Protein AF-A0A1V6KKL6-F1 (afdb_monomer_lite)

Radius of gyration: 32.17 Å; chains: 1; bounding box: 74×69×79 Å

Foldseek 3Di:
DDDPPDPDDDDDDDDPDDDPDPLQKDKAKDDAQDWDAAQAWDQGPNQTFGWHHIDGHHPPGMDITMGGRDQAKGKDLQAPLVDWQDAFQWWAADPVSRGIYSPDDQKTFFGWHAIQDPSSMTITGGDIDGDDPVVVVVVLVQWAKADQFFDDAAPDHWKAAAQAKTWHFTWTDWIWTHWRNQIDIDHTDSGDTQDIDGHDLADPQQFKKKKWWKFADDPSDTDIHIFIFHRHDPPPYDYDDLVSVCVRNVHNGIFTRWMKMWGHPDNIDIDIDTGRPRGSHD

Sequence (282 aa):
MTWTGQPTPATAVYLGYGKISDGKSIKVAVPESTTITAGKFYLLESFLGCAAQDVTTGAGETSEAVLSIEAAEYETDQINAAEAFAKGADVYWDSSNKRLTTTATALYAGQVTVAKDANNVIWFKLSPRVITNADALADFLRNSVQAGLLAGAPTTAS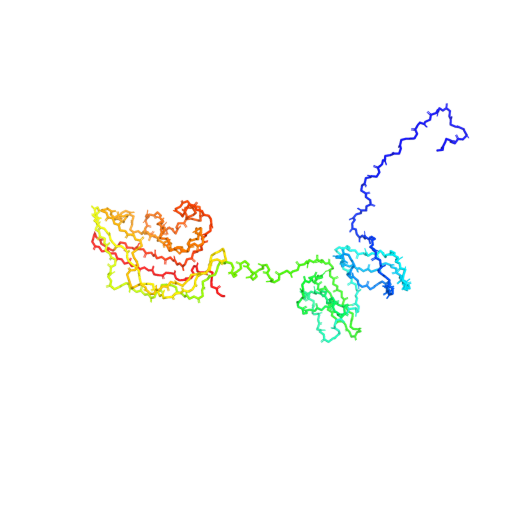THADAGAFDFNVDVAAGLVKVHNVLKEFAVQADFDIDNGAESPLSAAKPDIIYTVVAAEANGVVTMVPVAGAAAAADAAAAPTTAAITAAVGHANWIRLFNTRLHRTDAAACTQTYDNSVRPSY

Secondary structure (DSSP, 8-state):
---TT-SS--------------SSEEEEEEPTT-EE-TT-EEEETTEEEEESS-EE--TT--EEEEEE--S-EEEE--B-TTS---TT-EEEEETTTTEEESS--SEEEEEEEE---TTS-EEEEEEEEE--HHHHHHHHHHEEESS--EEES-SS--B--TTS-EEEEEEE--EEEEETTEEEEEPPEEEEEEEEESS-S-BTTB-EEEEEEEEEEETTEEEEEEEE---BSTTT--PPPHHHHHHHHSSS-EEEEEEEEEEEEETTEEEEEEE-TTS---

Structure (mmCIF, N/CA/C/O backbone):
data_AF-A0A1V6KKL6-F1
#
_entry.id   AF-A0A1V6KKL6-F1
#
loop_
_atom_site.group_PDB
_atom_site.id
_atom_site.type_symbol
_atom_site.label_atom_id
_atom_site.label_alt_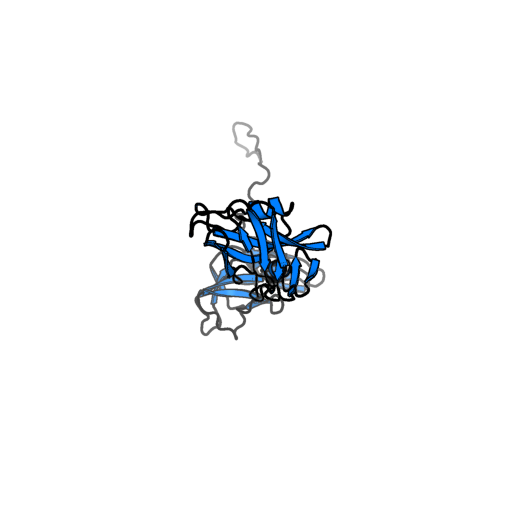id
_atom_site.label_comp_id
_atom_site.label_asym_id
_atom_site.label_entity_id
_atom_site.label_seq_id
_atom_site.pdbx_PDB_ins_code
_atom_site.Cartn_x
_atom_site.Cartn_y
_atom_site.Cartn_z
_atom_site.occupancy
_atom_site.B_iso_or_equiv
_atom_site.auth_seq_id
_atom_site.auth_comp_id
_atom_site.auth_asym_id
_atom_site.auth_atom_id
_atom_site.pdbx_PDB_model_num
ATOM 1 N N . MET A 1 1 ? -41.278 36.025 28.533 1.00 50.16 1 MET A N 1
ATOM 2 C CA . MET A 1 1 ? -42.049 36.604 29.654 1.00 50.16 1 MET A CA 1
ATOM 3 C C . MET A 1 1 ? -41.666 38.067 29.783 1.00 50.16 1 MET A C 1
ATOM 5 O O . MET A 1 1 ? -40.498 38.348 30.004 1.00 50.16 1 MET A O 1
ATOM 9 N N . THR A 1 2 ? -42.608 38.983 29.566 1.00 45.53 2 THR A N 1
ATOM 10 C CA . THR A 1 2 ? -42.433 40.424 29.803 1.00 45.53 2 THR A CA 1
ATOM 11 C C . THR A 1 2 ? -42.622 40.702 31.291 1.00 45.53 2 THR A C 1
ATOM 13 O O . THR A 1 2 ? -43.662 40.356 31.849 1.00 45.53 2 THR A O 1
ATOM 16 N N . TRP A 1 3 ? -41.614 41.280 31.938 1.00 48.62 3 TRP A N 1
ATOM 17 C CA . TRP A 1 3 ? -41.660 41.640 33.353 1.00 48.62 3 TRP A CA 1
ATOM 18 C C . TRP A 1 3 ? -42.470 42.931 33.551 1.00 48.62 3 TRP A C 1
ATOM 20 O O . TRP A 1 3 ? -42.340 43.884 32.778 1.00 48.62 3 TRP A O 1
ATOM 30 N N . THR A 1 4 ? -43.333 42.963 34.566 1.00 50.84 4 THR A N 1
ATOM 31 C CA . THR A 1 4 ? -44.192 44.108 34.894 1.00 50.84 4 THR A CA 1
ATOM 32 C C . THR A 1 4 ? -43.341 45.269 35.418 1.00 50.84 4 THR A C 1
ATOM 34 O O . THR A 1 4 ? -42.894 45.244 36.559 1.00 50.84 4 THR A O 1
ATOM 37 N N . GLY A 1 5 ? -43.114 46.280 34.568 1.00 61.88 5 GLY A N 1
ATOM 38 C CA . GLY A 1 5 ? -42.324 47.483 34.879 1.00 61.88 5 GLY A CA 1
ATOM 39 C C . GLY A 1 5 ? -41.428 48.000 33.741 1.00 61.88 5 GLY A C 1
ATOM 40 O O . GLY A 1 5 ? -40.716 48.982 33.927 1.00 61.88 5 GLY A O 1
ATOM 41 N N . GLN A 1 6 ? -41.443 47.372 32.562 1.00 54.16 6 GLN A N 1
ATOM 42 C CA . GLN A 1 6 ? -40.631 47.797 31.418 1.00 54.16 6 GLN A CA 1
ATOM 43 C C . GLN A 1 6 ? -41.356 48.891 30.593 1.00 54.16 6 GLN A C 1
ATOM 45 O O . GLN A 1 6 ? -42.471 48.647 30.133 1.00 54.16 6 GLN A O 1
ATOM 50 N N . PRO A 1 7 ? -40.764 50.086 30.377 1.00 62.94 7 PRO A N 1
ATOM 51 C CA . PRO A 1 7 ? -41.451 51.229 29.755 1.00 62.94 7 PRO A CA 1
ATOM 52 C C . PRO A 1 7 ? -41.681 51.109 28.235 1.00 62.94 7 PRO A C 1
ATOM 54 O O . PRO A 1 7 ? -42.338 51.969 27.652 1.00 62.94 7 PRO A O 1
ATOM 57 N N . THR A 1 8 ? -41.205 50.040 27.589 1.00 62.97 8 THR A N 1
ATOM 58 C CA . THR A 1 8 ? -41.447 49.770 26.163 1.00 62.97 8 THR A CA 1
ATOM 59 C C . THR A 1 8 ? -41.549 48.259 25.923 1.00 62.97 8 THR A C 1
ATOM 61 O O . THR A 1 8 ? -40.732 47.518 26.480 1.00 62.97 8 THR A O 1
ATOM 64 N N . PRO A 1 9 ? -42.500 47.764 25.102 1.00 60.66 9 PRO A N 1
ATOM 65 C CA . PRO A 1 9 ? -42.567 46.348 24.750 1.00 60.66 9 PRO A CA 1
ATOM 66 C C . PRO A 1 9 ? -41.294 45.916 24.015 1.00 60.66 9 PRO A C 1
ATOM 68 O O . PRO A 1 9 ? -40.970 46.461 22.962 1.00 60.66 9 PRO A O 1
ATOM 71 N N . ALA A 1 10 ? -40.576 44.935 24.559 1.00 62.38 10 ALA A N 1
ATOM 72 C CA . ALA A 1 10 ? -39.460 44.288 23.880 1.00 62.38 10 ALA A CA 1
ATOM 73 C C . ALA A 1 10 ? -39.896 42.902 23.390 1.00 62.38 10 ALA A C 1
ATOM 75 O O . ALA A 1 10 ? -40.366 42.074 24.174 1.00 62.38 10 ALA A O 1
ATOM 76 N N . THR A 1 11 ? -39.726 42.640 22.096 1.00 68.62 11 THR A N 1
ATOM 77 C CA . THR A 1 11 ? -39.930 41.310 21.514 1.00 68.62 11 THR A CA 1
ATOM 78 C C . THR A 1 11 ? -38.681 40.471 21.770 1.00 68.62 11 THR A C 1
ATOM 80 O O . THR A 1 11 ? -37.612 40.772 21.245 1.00 68.62 11 THR A O 1
ATOM 83 N N . ALA A 1 12 ? -38.798 39.415 22.577 1.00 63.47 12 ALA A N 1
ATOM 84 C CA . ALA A 1 12 ? -37.722 38.441 22.735 1.00 63.47 12 ALA A CA 1
ATOM 85 C C . ALA A 1 12 ? -37.653 37.550 21.485 1.00 63.47 12 ALA A C 1
ATOM 87 O O . ALA A 1 12 ? -38.591 36.806 21.202 1.00 63.47 12 ALA A O 1
ATOM 88 N N . VAL A 1 13 ? -36.543 37.617 20.749 1.00 61.28 13 VAL A N 1
ATOM 89 C CA . VAL A 1 13 ? -36.221 36.670 19.674 1.00 61.28 13 VAL A CA 1
ATOM 90 C C . VAL A 1 13 ? -35.271 35.626 20.256 1.00 61.28 13 VAL A C 1
ATOM 92 O O . VAL A 1 13 ? -34.123 35.937 20.564 1.00 61.28 13 VAL A O 1
ATOM 95 N N . TYR A 1 14 ? -35.746 34.394 20.436 1.00 61.41 14 TYR A N 1
ATOM 96 C CA . TYR A 1 14 ? -34.885 33.266 20.792 1.00 61.41 14 TYR A CA 1
ATOM 97 C C . TYR A 1 14 ? -34.301 32.675 19.504 1.00 61.41 14 TYR A C 1
ATOM 99 O O . TYR A 1 14 ? -35.039 32.171 18.660 1.00 61.41 14 TYR A O 1
ATOM 107 N N . LEU A 1 15 ? -32.981 32.758 19.338 1.00 53.62 15 LEU A N 1
ATOM 108 C CA . LEU A 1 15 ? -32.270 32.104 18.238 1.00 53.62 15 LEU A CA 1
ATOM 109 C C . LEU A 1 15 ? -32.278 30.583 18.474 1.00 53.62 15 LEU A C 1
ATOM 111 O O . LEU A 1 15 ? -31.794 30.114 19.503 1.00 53.62 15 LEU A O 1
ATOM 115 N N . GLY A 1 16 ? -32.845 29.819 17.536 1.00 54.22 16 GLY A N 1
ATOM 116 C CA . GLY A 1 16 ? -32.832 28.355 17.555 1.00 54.22 16 GLY A CA 1
ATOM 117 C C . GLY A 1 16 ? -31.409 27.815 17.386 1.00 54.22 16 GLY A C 1
ATOM 118 O O . GLY A 1 16 ? -30.792 28.038 16.353 1.00 54.22 16 GLY A O 1
ATOM 119 N N . TYR A 1 17 ? -30.921 27.172 18.447 1.00 61.50 17 TYR A N 1
ATOM 120 C CA . TYR A 1 17 ? -29.705 26.365 18.636 1.00 61.50 17 TYR A CA 1
ATOM 121 C C . TYR A 1 17 ? -28.530 26.527 17.644 1.00 61.50 17 TYR A C 1
ATOM 123 O O . TYR A 1 17 ? -28.566 26.054 16.512 1.00 61.50 17 TYR A O 1
ATOM 131 N N . GLY A 1 18 ? -27.426 27.103 18.142 1.00 63.25 18 GLY A N 1
ATOM 132 C CA . GLY A 1 18 ? -26.088 27.020 17.540 1.00 63.25 18 GLY A CA 1
ATOM 133 C C . GLY A 1 18 ? -25.290 25.809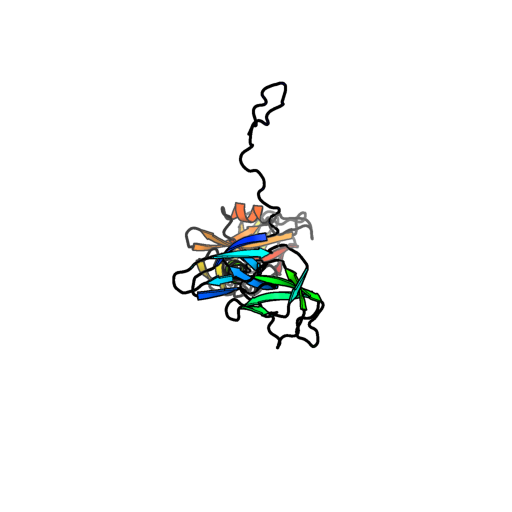 18.047 1.00 63.25 18 GLY A C 1
ATOM 134 O O . GLY A 1 18 ? -25.856 24.767 18.365 1.00 63.25 18 GLY A O 1
ATOM 135 N N . LYS A 1 19 ? -23.962 25.953 18.155 1.00 64.06 19 LYS A N 1
ATOM 136 C CA . LYS A 1 19 ? -23.059 24.988 18.810 1.00 64.06 19 LYS A CA 1
ATOM 137 C C . LYS A 1 19 ? -23.649 24.499 20.143 1.00 64.06 19 LYS A C 1
ATOM 139 O O . LYS A 1 19 ? -23.857 25.303 21.046 1.00 64.06 19 LYS A O 1
ATOM 144 N N . ILE A 1 20 ? -23.897 23.193 20.254 1.00 69.88 20 ILE A N 1
ATOM 145 C CA . ILE A 1 20 ? -24.485 22.576 21.457 1.00 69.88 20 ILE A CA 1
ATOM 146 C C . ILE A 1 20 ? -23.419 22.301 22.525 1.00 69.88 20 ILE A C 1
ATOM 148 O O . ILE A 1 20 ? -23.686 22.399 23.717 1.00 69.88 20 ILE A O 1
ATOM 152 N N . SER A 1 21 ? -22.205 21.952 22.096 1.00 74.31 21 SER A N 1
ATOM 153 C CA . SER A 1 21 ? -21.079 21.605 22.965 1.00 74.31 21 SER A CA 1
ATOM 154 C C . SER A 1 21 ? -19.759 21.756 22.203 1.00 74.31 21 SER A C 1
ATOM 156 O O . SER A 1 21 ? -19.737 21.785 20.971 1.00 74.31 21 SER A O 1
ATOM 158 N N . ASP A 1 22 ? -18.647 21.821 22.934 1.00 78.31 22 ASP A N 1
ATOM 159 C CA . ASP A 1 22 ? -17.283 21.756 22.394 1.00 78.31 22 ASP A CA 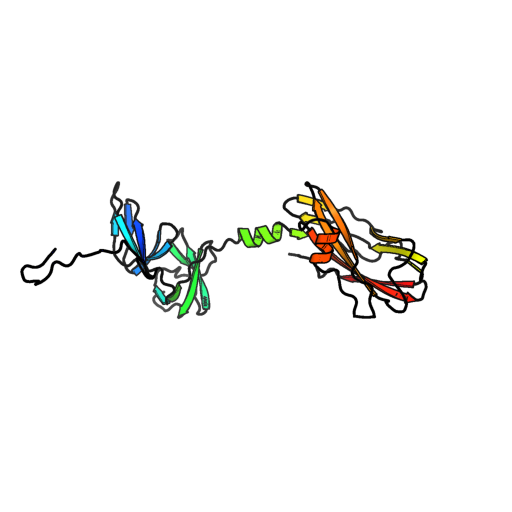1
ATOM 160 C C . ASP A 1 22 ? -16.877 20.336 21.957 1.00 78.31 22 ASP A C 1
ATOM 162 O O . ASP A 1 22 ? -15.741 20.128 21.542 1.00 78.31 22 ASP A O 1
ATOM 166 N N . GLY A 1 23 ? -17.781 19.352 22.064 1.00 75.06 23 GLY A N 1
ATOM 167 C CA . GLY A 1 23 ? -17.510 17.958 21.696 1.00 75.06 23 GLY A CA 1
ATOM 168 C C . GLY A 1 23 ? -16.602 17.226 22.688 1.00 75.06 23 GLY A C 1
ATOM 169 O O . GLY A 1 23 ? -16.073 16.172 22.368 1.00 75.06 23 GLY A O 1
ATOM 170 N N . LYS A 1 24 ? -16.415 17.780 23.891 1.00 85.50 24 LYS A N 1
ATOM 171 C CA . LYS A 1 24 ? -15.603 17.189 24.973 1.00 85.50 24 LYS A CA 1
ATOM 172 C C . LYS A 1 24 ? -16.331 16.078 25.727 1.00 85.50 24 LYS A C 1
ATOM 174 O O . LYS A 1 24 ? -15.713 15.220 26.354 1.00 85.50 24 LYS A O 1
ATOM 179 N N . SER A 1 25 ? -17.654 16.096 25.660 1.00 89.06 25 SER A N 1
ATOM 180 C CA . SER A 1 25 ? -18.514 15.038 26.156 1.00 89.06 25 SER A CA 1
ATOM 181 C C . SER A 1 25 ? -19.699 14.845 25.225 1.00 89.06 25 SER A C 1
ATOM 183 O O . SER A 1 25 ? -20.137 15.775 24.540 1.00 89.06 25 SER A O 1
ATOM 185 N N . ILE A 1 26 ? -20.200 13.618 25.204 1.00 90.12 26 ILE A N 1
ATOM 186 C CA . ILE A 1 26 ? -21.345 13.206 24.408 1.00 90.12 26 ILE A CA 1
ATOM 187 C C . ILE A 1 26 ? -22.288 12.388 25.277 1.00 90.12 26 ILE A C 1
ATOM 189 O O . ILE A 1 26 ? -21.861 11.665 26.178 1.00 90.12 26 ILE A O 1
ATOM 193 N N . LYS A 1 27 ? -23.583 12.537 25.017 1.00 92.25 27 LYS A N 1
ATOM 194 C CA . LYS A 1 27 ? -24.601 11.702 25.630 1.00 92.25 27 LYS A CA 1
ATOM 195 C C . LYS A 1 27 ? -24.897 10.524 24.705 1.00 92.25 27 LYS A C 1
ATOM 197 O O . LYS A 1 27 ? -25.108 10.749 23.518 1.00 92.25 27 LYS A O 1
ATOM 202 N N . VAL A 1 28 ? -24.887 9.315 25.251 1.00 92.00 28 VAL A N 1
ATOM 203 C CA . VAL A 1 28 ? -25.068 8.052 24.521 1.00 92.00 28 VAL A CA 1
ATOM 204 C C . VAL A 1 28 ? -26.121 7.189 25.202 1.00 92.00 28 VAL A C 1
ATOM 206 O O . VAL A 1 28 ? -26.310 7.275 26.422 1.00 92.00 28 VAL A O 1
ATOM 209 N N . ALA A 1 29 ? -26.790 6.341 24.426 1.00 92.31 29 ALA A N 1
ATOM 210 C CA . ALA A 1 29 ? -27.747 5.384 24.964 1.00 92.31 29 ALA A CA 1
ATOM 211 C C . ALA A 1 29 ? -27.043 4.253 25.737 1.00 92.31 29 ALA A C 1
ATOM 213 O O . ALA A 1 29 ? -26.054 3.671 25.286 1.00 92.31 29 ALA A O 1
ATOM 214 N N . VAL A 1 30 ? -27.588 3.918 26.906 1.00 93.19 30 VAL A N 1
ATOM 215 C CA . VAL A 1 30 ? -27.202 2.757 27.713 1.00 93.19 30 VAL A CA 1
ATOM 216 C C . VAL A 1 30 ? -28.230 1.650 27.467 1.00 93.19 30 VAL A C 1
ATOM 218 O O . VAL A 1 30 ? -29.418 1.875 27.732 1.00 93.19 30 VAL A O 1
ATOM 221 N N . PRO A 1 31 ? -27.810 0.475 26.960 1.00 90.06 31 PRO A N 1
ATOM 222 C CA . PRO A 1 31 ? -28.719 -0.639 26.712 1.00 90.06 31 PRO A CA 1
ATOM 223 C C . PRO A 1 31 ? -29.253 -1.230 28.023 1.00 90.06 31 PRO A C 1
ATOM 225 O O . PRO A 1 31 ? -28.756 -0.923 29.105 1.00 90.06 31 PRO A O 1
ATOM 228 N N . GLU A 1 32 ? -30.267 -2.085 27.930 1.00 91.56 32 GLU A N 1
ATOM 229 C CA . GLU A 1 32 ? -30.830 -2.791 29.086 1.00 91.56 32 GLU A CA 1
ATOM 230 C C . GLU A 1 32 ? -29.811 -3.677 29.813 1.00 91.56 32 GLU A C 1
ATOM 232 O O . GLU A 1 32 ? -28.782 -4.065 29.254 1.00 91.56 32 GLU A O 1
ATOM 237 N N . SER A 1 33 ? -30.103 -4.001 31.075 1.00 91.12 33 SER A N 1
ATOM 238 C CA . SER A 1 33 ? -29.279 -4.881 31.922 1.00 91.12 33 SER A CA 1
ATOM 239 C C . SER A 1 33 ? -27.792 -4.495 31.977 1.00 91.12 33 SER A C 1
ATOM 241 O O . SER A 1 33 ? -26.912 -5.358 31.980 1.00 91.12 33 SER A O 1
ATOM 243 N N . THR A 1 34 ? -27.499 -3.195 31.996 1.00 91.44 34 THR A N 1
ATOM 244 C CA . THR A 1 34 ? -26.140 -2.652 31.945 1.00 91.44 34 THR A CA 1
ATOM 245 C C . THR A 1 34 ? -25.850 -1.806 33.175 1.00 91.44 34 THR A C 1
ATOM 247 O O . THR A 1 34 ? -26.657 -0.973 33.583 1.00 91.44 34 THR A O 1
ATOM 250 N N . THR A 1 35 ? -24.655 -1.981 33.739 1.00 95.62 35 THR A N 1
ATOM 251 C CA . THR A 1 35 ? -24.119 -1.115 34.792 1.00 95.62 35 THR A CA 1
ATOM 252 C C . THR A 1 35 ? -22.917 -0.346 34.257 1.00 95.62 35 THR A C 1
ATOM 254 O O . THR A 1 35 ? -21.901 -0.924 33.870 1.00 95.62 35 THR A O 1
ATOM 257 N N . ILE A 1 36 ? -23.049 0.974 34.244 1.00 96.00 36 ILE A N 1
ATOM 258 C CA . ILE A 1 36 ? -22.000 1.947 33.968 1.00 96.00 36 ILE A CA 1
ATOM 259 C C . ILE A 1 36 ? -21.562 2.535 35.304 1.00 96.00 36 ILE A C 1
ATOM 261 O O . ILE A 1 36 ? -22.404 2.927 36.110 1.00 96.00 36 ILE A O 1
ATOM 265 N N . THR A 1 37 ? -20.255 2.603 35.522 1.00 97.00 37 THR A N 1
ATOM 266 C CA . THR A 1 37 ? -19.643 3.185 36.714 1.00 97.00 37 THR A CA 1
ATOM 267 C C . THR A 1 37 ? -18.883 4.444 36.327 1.00 97.00 37 THR A C 1
ATOM 269 O O . THR A 1 37 ? -18.099 4.437 35.374 1.00 97.00 37 THR A O 1
ATOM 272 N N . ALA A 1 38 ? -19.096 5.524 37.071 1.00 95.75 38 ALA A N 1
ATOM 273 C CA . ALA A 1 38 ? -18.388 6.778 36.883 1.00 95.75 38 ALA A CA 1
ATOM 274 C C . ALA A 1 38 ? -16.864 6.570 36.969 1.00 95.75 38 ALA A C 1
ATOM 276 O O . ALA A 1 38 ? -16.364 5.783 37.774 1.00 95.75 38 ALA A O 1
ATOM 277 N N . GLY A 1 39 ? -16.113 7.276 36.125 1.00 93.75 39 GLY A N 1
ATOM 278 C CA . GLY A 1 39 ? -14.653 7.189 36.067 1.00 93.75 39 GLY A CA 1
ATOM 279 C C . GLY A 1 39 ? -14.103 5.987 35.289 1.00 93.75 39 GLY A C 1
ATOM 280 O O . GLY A 1 39 ? -12.887 5.871 35.146 1.00 93.75 39 GLY A O 1
ATOM 281 N N . LYS A 1 40 ? -14.958 5.099 34.764 1.00 96.94 40 LYS A N 1
ATOM 282 C CA . LYS A 1 40 ? -14.545 3.982 33.899 1.00 96.94 40 LYS A CA 1
ATOM 283 C C . LYS A 1 40 ? -14.774 4.303 32.423 1.00 96.94 40 LYS A C 1
ATOM 285 O O . LYS A 1 40 ? -15.645 5.089 32.059 1.00 96.94 40 LYS A O 1
ATOM 290 N N . PHE A 1 41 ? -13.979 3.686 31.563 1.00 97.31 41 PHE A N 1
ATOM 291 C CA . PHE A 1 41 ? -14.068 3.774 30.115 1.00 97.31 41 PHE A CA 1
ATOM 292 C C . PHE A 1 41 ? -15.093 2.800 29.551 1.00 97.31 41 PHE A C 1
ATOM 294 O O . PHE A 1 41 ? -15.158 1.630 29.940 1.00 97.31 41 PHE A O 1
ATOM 301 N N . TYR A 1 42 ? -15.848 3.288 28.572 1.00 96.19 42 TYR A N 1
ATOM 302 C CA . TYR A 1 42 ? -16.840 2.520 27.839 1.00 96.19 42 TYR A CA 1
ATOM 303 C C . TYR A 1 42 ? -16.787 2.866 26.358 1.00 96.19 42 TYR A C 1
ATOM 305 O O . TYR A 1 42 ? -16.537 4.009 25.980 1.00 96.19 42 TYR A O 1
ATOM 313 N N . LEU A 1 43 ? -17.059 1.857 25.533 1.00 94.19 43 LEU A N 1
ATOM 314 C CA . LEU A 1 43 ? -17.348 2.010 24.114 1.00 94.19 43 LEU A CA 1
ATOM 315 C C . LEU A 1 43 ? -18.856 1.827 23.923 1.00 94.19 43 LEU A C 1
ATOM 317 O O . LEU A 1 43 ? -19.339 0.694 23.968 1.00 94.19 43 LEU A O 1
ATOM 321 N N . LEU A 1 44 ? -19.583 2.925 23.728 1.00 91.31 44 LEU A N 1
ATOM 322 C CA . LEU A 1 44 ? -21.028 2.938 23.477 1.00 91.31 44 LEU A CA 1
ATOM 323 C C . LEU A 1 44 ? -21.298 3.741 22.210 1.00 91.31 44 LEU A C 1
ATOM 325 O O . LEU A 1 44 ? -20.689 4.788 22.011 1.00 91.31 44 LEU A O 1
ATOM 329 N N . GLU A 1 45 ? -22.166 3.230 21.335 1.00 85.12 45 GLU A N 1
ATOM 330 C CA . GLU A 1 45 ? -22.496 3.875 20.050 1.00 85.12 45 GLU A CA 1
ATOM 331 C C . GLU A 1 45 ? -21.249 4.285 19.241 1.00 85.12 45 GLU A C 1
ATOM 333 O O . GLU A 1 45 ? -21.207 5.331 18.602 1.00 85.12 45 GLU A O 1
ATOM 338 N N . SER A 1 46 ? -20.200 3.456 19.301 1.00 86.12 46 SER A N 1
ATOM 339 C CA . SER A 1 46 ? -18.892 3.692 18.670 1.00 86.12 46 SER A CA 1
ATOM 340 C C . SER A 1 46 ? -18.069 4.865 19.231 1.00 86.12 46 SER A C 1
ATOM 342 O O . SER A 1 46 ? -17.001 5.157 18.695 1.00 86.12 46 SER A O 1
ATOM 344 N N . PHE A 1 47 ? -18.481 5.473 20.345 1.00 90.00 47 PHE A N 1
ATOM 345 C CA . PHE A 1 47 ? -17.685 6.444 21.096 1.00 90.00 47 PHE A CA 1
ATOM 346 C C . PHE A 1 47 ? -16.978 5.770 22.270 1.00 90.00 47 PHE A C 1
ATOM 348 O O . PHE A 1 47 ? -17.623 5.225 23.164 1.00 90.00 47 PHE A O 1
ATOM 355 N N . LEU A 1 48 ? -15.643 5.816 22.267 1.00 95.38 48 LEU A N 1
ATOM 356 C CA . LEU A 1 48 ? -14.828 5.435 23.418 1.00 95.38 48 LEU A CA 1
ATOM 357 C C . LEU A 1 48 ? -14.604 6.664 24.300 1.00 95.38 48 LEU A C 1
ATOM 359 O O . LEU A 1 48 ? -14.018 7.645 23.842 1.00 95.38 48 LEU A O 1
ATOM 363 N N . GLY A 1 49 ? -15.030 6.597 25.557 1.00 95.56 49 GLY A N 1
ATOM 364 C CA . GLY A 1 49 ? -14.853 7.693 26.505 1.00 95.56 49 GLY A CA 1
ATOM 365 C C . GLY A 1 49 ? -15.014 7.268 27.958 1.00 95.56 49 GLY A C 1
ATOM 366 O O . GLY A 1 49 ? -15.439 6.151 28.249 1.00 95.56 49 GLY A O 1
ATOM 367 N N . CYS A 1 50 ? -14.662 8.170 28.870 1.00 96.69 50 CYS A N 1
ATOM 368 C CA . CYS A 1 50 ? -14.782 7.968 30.312 1.00 96.69 50 CYS A CA 1
ATOM 369 C C . CYS A 1 50 ? -16.177 8.392 30.798 1.00 96.69 50 CYS A C 1
ATOM 371 O O . CYS A 1 50 ? -16.618 9.506 30.518 1.00 96.69 50 CYS A O 1
ATOM 373 N N . ALA A 1 51 ? -16.888 7.519 31.509 1.00 96.75 51 ALA A N 1
ATOM 374 C CA . ALA A 1 51 ? -18.222 7.800 32.023 1.00 96.75 51 ALA A CA 1
ATOM 375 C C . ALA A 1 51 ? -18.183 8.857 33.131 1.00 96.75 51 ALA A C 1
ATOM 377 O O . ALA A 1 51 ? -17.444 8.738 34.106 1.00 96.75 51 ALA A O 1
ATOM 378 N N . ALA A 1 52 ? -19.028 9.878 33.008 1.00 93.94 52 ALA A N 1
ATOM 379 C CA . ALA A 1 52 ? -19.124 10.954 33.992 1.00 93.94 52 ALA A CA 1
ATOM 380 C C . ALA A 1 52 ? -20.023 10.611 35.195 1.00 93.94 52 ALA A C 1
ATOM 382 O O . ALA A 1 52 ? -20.033 11.346 36.179 1.00 93.94 52 ALA A O 1
ATOM 383 N N . GLN A 1 53 ? -20.805 9.532 35.110 1.00 93.62 53 GLN A N 1
ATOM 384 C CA . GLN A 1 53 ? -21.841 9.190 36.084 1.00 93.62 53 GLN A CA 1
ATOM 385 C C . GLN A 1 53 ? -22.102 7.683 36.125 1.00 93.62 53 GLN A C 1
ATOM 387 O O . GLN A 1 53 ? -21.854 6.980 35.142 1.00 93.62 53 GLN A O 1
ATOM 392 N N . ASP A 1 54 ? -22.655 7.219 37.245 1.00 96.00 54 ASP A N 1
ATOM 393 C CA . ASP A 1 54 ? -23.185 5.865 37.365 1.00 96.00 54 ASP A CA 1
ATOM 394 C C . ASP A 1 54 ? -24.541 5.763 36.658 1.00 96.00 54 ASP A C 1
ATOM 396 O O . ASP A 1 54 ? -25.392 6.648 36.781 1.00 96.00 54 ASP A O 1
ATOM 400 N N . VAL A 1 55 ? -24.765 4.665 35.940 1.00 95.56 55 VAL A N 1
ATOM 401 C CA . VAL A 1 55 ? -26.060 4.334 35.331 1.00 95.56 55 VAL A CA 1
ATOM 402 C C . VAL A 1 55 ? -26.299 2.842 35.495 1.00 95.56 55 VAL A C 1
ATOM 404 O O . VAL A 1 55 ? -25.421 2.040 35.200 1.00 95.56 55 VAL A O 1
ATOM 407 N N . THR A 1 56 ? -27.482 2.450 35.955 1.00 95.50 56 THR A N 1
ATOM 408 C CA . THR A 1 56 ? -27.905 1.044 35.980 1.00 95.50 56 THR A CA 1
ATOM 409 C C . THR A 1 56 ? -29.242 0.926 35.273 1.00 95.50 56 THR A C 1
ATOM 411 O O . THR A 1 56 ? -30.160 1.684 35.579 1.00 95.50 56 THR A O 1
ATOM 414 N N . THR A 1 57 ? -29.342 -0.002 34.330 1.00 94.31 57 THR A N 1
ATOM 415 C CA . THR A 1 57 ? -30.577 -0.334 33.616 1.00 94.31 57 THR A CA 1
ATOM 416 C C . THR A 1 57 ? -31.017 -1.752 33.970 1.00 94.31 57 THR A C 1
ATOM 418 O O . THR A 1 57 ? -30.197 -2.672 34.014 1.00 94.31 57 THR A O 1
ATOM 421 N N . GLY A 1 58 ? -32.308 -1.940 34.244 1.00 90.38 58 GLY A N 1
ATOM 422 C CA . GLY A 1 58 ? -32.932 -3.255 34.378 1.00 90.38 58 GLY A CA 1
ATOM 423 C C . GLY A 1 58 ? -33.293 -3.881 33.027 1.00 90.38 58 GLY A C 1
ATOM 424 O O . GLY A 1 58 ? -32.941 -3.368 31.964 1.00 90.38 58 GLY A O 1
ATOM 425 N N . ALA A 1 59 ? -34.007 -5.007 33.060 1.00 91.94 59 ALA A N 1
ATOM 426 C CA . ALA A 1 59 ? -34.565 -5.626 31.857 1.00 91.94 59 ALA A CA 1
ATOM 427 C C . ALA A 1 59 ? -35.701 -4.762 31.278 1.00 91.94 59 ALA A C 1
ATOM 429 O O . ALA A 1 59 ? -36.596 -4.352 32.016 1.00 91.94 59 ALA A O 1
ATOM 430 N N . GLY A 1 60 ? -35.683 -4.504 29.969 1.00 88.56 60 GLY A N 1
ATOM 431 C CA . GLY A 1 60 ? -36.639 -3.635 29.277 1.00 88.56 60 GLY A CA 1
ATOM 432 C C . GLY A 1 60 ? -36.411 -2.134 29.481 1.00 88.56 60 GLY A C 1
ATOM 433 O O . GLY A 1 60 ? -37.215 -1.332 29.007 1.00 88.56 60 GLY A O 1
ATOM 434 N N . GLU A 1 61 ? -35.341 -1.740 30.176 1.00 88.00 61 GLU A N 1
ATOM 435 C CA . GLU A 1 61 ? -35.043 -0.344 30.498 1.00 88.00 61 GLU A CA 1
ATOM 436 C C . GLU A 1 61 ? -33.835 0.152 29.704 1.00 88.00 61 GLU A C 1
ATOM 438 O O . GLU A 1 61 ? -32.787 -0.481 29.683 1.00 88.00 61 GLU A O 1
ATOM 443 N N . THR A 1 62 ? -33.941 1.329 29.097 1.00 90.88 62 THR A N 1
ATOM 444 C CA . THR A 1 62 ? -32.791 2.055 28.542 1.00 90.88 62 THR A CA 1
ATOM 445 C C . THR A 1 62 ? -32.603 3.350 29.304 1.00 90.88 62 THR A C 1
ATOM 447 O O . THR A 1 62 ? -33.573 3.949 29.769 1.00 90.88 62 THR A O 1
ATOM 450 N N . SER A 1 63 ? -31.367 3.820 29.388 1.00 92.94 63 SER A N 1
ATOM 451 C CA . SER A 1 63 ? -31.055 5.114 29.991 1.00 92.94 63 SER A CA 1
ATOM 452 C C . SER A 1 63 ? -30.031 5.853 29.137 1.00 92.94 63 SER A C 1
ATOM 454 O O . SER A 1 63 ? -29.655 5.389 28.063 1.00 92.94 63 SER A O 1
ATOM 456 N N . GLU A 1 64 ? -29.580 7.010 29.598 1.00 91.62 64 GLU A N 1
ATOM 457 C CA . GLU A 1 64 ? -28.528 7.773 28.942 1.00 91.62 64 GLU A CA 1
ATOM 458 C C . GLU A 1 64 ? -27.325 7.924 29.879 1.00 91.62 64 GLU A C 1
ATOM 460 O O . GLU A 1 64 ? -27.470 8.222 31.068 1.00 91.62 64 GLU A O 1
ATOM 465 N N . ALA A 1 65 ? -26.123 7.767 29.329 1.00 92.50 65 ALA A N 1
ATOM 466 C CA . ALA A 1 65 ? -24.871 8.073 30.010 1.00 92.50 65 ALA A CA 1
ATOM 467 C C . ALA A 1 65 ? -24.148 9.206 29.287 1.00 92.50 65 ALA A C 1
ATOM 469 O O . ALA A 1 65 ? -24.264 9.374 28.073 1.00 92.50 65 ALA A O 1
ATOM 470 N N . VAL A 1 66 ? -23.373 9.981 30.040 1.00 94.31 66 VAL A N 1
ATOM 471 C CA . VAL A 1 66 ? -22.465 10.981 29.477 1.00 94.31 66 VAL A CA 1
ATOM 472 C C . VAL A 1 66 ? -21.056 10.400 29.462 1.00 94.31 66 VAL A C 1
ATOM 474 O O . VAL A 1 66 ? -20.526 10.044 30.515 1.00 94.31 66 VAL A O 1
ATOM 477 N N . LEU A 1 67 ? -20.448 10.331 28.277 1.00 95.06 67 LEU A N 1
ATOM 478 C CA . LEU A 1 67 ? -19.048 9.959 28.090 1.00 95.06 67 LEU A CA 1
ATOM 479 C C . LEU A 1 67 ? -18.211 11.208 27.809 1.00 95.06 67 LEU A C 1
ATOM 481 O O . LEU A 1 67 ? -18.516 11.976 26.897 1.00 95.06 67 LEU A O 1
ATOM 485 N N . SER A 1 68 ? -17.139 11.403 28.572 1.00 95.00 68 SER A N 1
ATOM 486 C CA . SER A 1 68 ? -16.060 12.333 28.249 1.00 95.00 68 SER A CA 1
ATOM 487 C C . SER A 1 68 ? -15.180 11.708 27.167 1.00 95.00 68 SER A C 1
ATOM 489 O O . SER A 1 68 ? -14.589 10.650 27.378 1.00 95.00 68 SER A O 1
ATOM 491 N N . ILE A 1 69 ? -15.128 12.356 26.005 1.00 93.06 69 ILE A N 1
ATOM 492 C CA . ILE A 1 69 ? -14.397 11.906 24.807 1.00 93.06 69 ILE A CA 1
ATOM 493 C C . ILE A 1 69 ? -13.268 12.875 24.437 1.00 93.06 69 ILE A C 1
ATOM 495 O O . ILE A 1 69 ? -12.737 12.844 23.328 1.00 93.06 69 ILE A O 1
ATOM 499 N N . GLU A 1 70 ? -12.943 13.795 25.342 1.00 92.44 70 GLU A N 1
ATOM 500 C CA . GLU A 1 70 ? -11.923 14.806 25.115 1.00 92.44 70 GLU A CA 1
ATOM 501 C C . GLU A 1 70 ? -10.555 14.154 24.887 1.00 92.44 70 GLU A C 1
ATOM 503 O O . GLU A 1 70 ? -10.195 13.175 25.535 1.00 92.44 70 GLU A O 1
ATOM 508 N N . ALA A 1 71 ? -9.759 14.718 23.975 1.00 90.19 71 ALA A N 1
ATOM 509 C CA . ALA A 1 71 ? -8.388 14.274 23.735 1.00 90.19 71 ALA A CA 1
ATOM 510 C C . ALA A 1 71 ? -7.439 14.770 24.844 1.00 90.19 71 ALA A C 1
ATOM 512 O O . ALA A 1 71 ? -6.516 15.555 24.602 1.00 90.19 71 ALA A O 1
ATOM 513 N N . ALA A 1 72 ? -7.712 14.340 26.071 1.00 93.12 72 ALA A N 1
ATOM 514 C CA . ALA A 1 72 ? -7.010 14.705 27.288 1.00 93.12 72 ALA A CA 1
ATOM 515 C C . ALA A 1 72 ? -6.223 13.519 27.858 1.00 93.12 72 ALA A C 1
ATOM 517 O O . ALA A 1 72 ? -6.290 12.393 27.360 1.00 93.12 72 ALA A O 1
ATOM 518 N N . GLU A 1 73 ? -5.436 13.805 28.890 1.00 95.88 73 GLU A N 1
ATOM 519 C CA . GLU A 1 73 ? -4.782 12.787 29.699 1.00 95.88 73 GLU A CA 1
ATOM 520 C C . GLU A 1 73 ? -5.754 12.281 30.764 1.00 95.88 73 GLU A C 1
ATOM 522 O O . GLU A 1 73 ? -6.405 13.075 31.445 1.00 95.88 73 GLU A O 1
ATOM 527 N N . TYR A 1 74 ? -5.856 10.964 30.887 1.00 97.56 74 TYR A N 1
ATOM 528 C CA . TYR A 1 74 ? -6.713 10.301 31.858 1.00 97.56 74 TYR A CA 1
ATOM 529 C C . TYR A 1 74 ? -5.897 9.319 32.687 1.00 97.56 74 TYR A C 1
ATOM 531 O O . TYR A 1 74 ? -5.046 8.602 32.156 1.00 97.56 74 TYR A O 1
ATOM 539 N N . GLU A 1 75 ? -6.211 9.262 33.977 1.00 97.12 75 GLU A N 1
ATOM 540 C CA . GLU A 1 75 ? -5.752 8.223 34.892 1.00 97.12 75 GLU A CA 1
ATOM 541 C C . GLU A 1 75 ? -6.737 7.053 34.875 1.00 97.12 75 GLU A C 1
ATOM 543 O O . GLU A 1 75 ? -7.953 7.256 34.922 1.00 97.12 75 GLU A O 1
ATOM 548 N N . THR A 1 76 ? -6.232 5.821 34.798 1.00 97.62 76 THR A N 1
ATOM 549 C CA . THR A 1 76 ? -7.090 4.638 34.885 1.00 97.62 76 THR A CA 1
ATOM 550 C C . THR A 1 76 ? -6.346 3.382 35.325 1.00 97.62 76 THR A C 1
ATOM 552 O O . THR A 1 76 ? -5.183 3.165 34.987 1.00 97.62 76 THR A O 1
ATOM 555 N N . ASP A 1 77 ? -7.066 2.532 36.050 1.00 96.94 77 ASP A N 1
ATOM 556 C CA . ASP A 1 77 ? -6.731 1.154 36.422 1.00 96.94 77 ASP A CA 1
ATOM 557 C C . ASP A 1 77 ? -7.435 0.117 35.519 1.00 96.94 77 ASP A C 1
ATOM 559 O O . ASP A 1 77 ? -7.268 -1.091 35.691 1.00 96.94 77 ASP A O 1
ATOM 563 N N . GLN A 1 78 ? -8.250 0.559 34.550 1.00 97.88 78 GLN A N 1
ATOM 564 C CA . GLN A 1 78 ? -9.040 -0.308 33.671 1.00 97.88 78 GLN A CA 1
ATOM 565 C C . GLN A 1 78 ? -8.187 -0.852 32.522 1.00 97.88 78 GLN A C 1
ATOM 567 O O . GLN A 1 78 ? -8.447 -0.626 31.338 1.00 97.88 78 GLN A O 1
ATOM 572 N N . ILE A 1 79 ? -7.141 -1.580 32.890 1.00 98.19 79 ILE A N 1
ATOM 573 C CA . ILE A 1 79 ? -6.106 -2.077 31.992 1.00 98.19 79 ILE A CA 1
ATOM 574 C C . ILE A 1 79 ? -5.940 -3.591 32.118 1.00 98.19 79 ILE A C 1
ATOM 576 O O . ILE A 1 79 ? -6.370 -4.227 33.084 1.00 98.19 79 ILE A O 1
ATOM 580 N N . ASN A 1 80 ? -5.256 -4.199 31.155 1.00 97.31 80 ASN A N 1
ATOM 581 C CA . ASN A 1 80 ? -4.717 -5.537 31.334 1.00 97.31 80 ASN A CA 1
ATOM 582 C C . ASN A 1 80 ? -3.509 -5.500 32.291 1.00 97.31 80 ASN A C 1
ATOM 584 O O . ASN A 1 80 ? -2.380 -5.283 31.862 1.00 97.31 80 ASN A O 1
ATOM 588 N N . ALA A 1 81 ? -3.734 -5.739 33.587 1.00 95.00 81 ALA A N 1
ATOM 589 C CA . ALA A 1 81 ? -2.700 -5.658 34.628 1.00 95.00 81 ALA A CA 1
ATOM 590 C C . ALA A 1 81 ? -1.469 -6.562 34.393 1.00 95.00 81 ALA A C 1
ATOM 592 O O . ALA A 1 81 ? -0.415 -6.318 34.978 1.00 95.00 81 ALA A O 1
ATOM 593 N N . ALA A 1 82 ? -1.565 -7.577 33.529 1.00 94.81 82 ALA A N 1
ATOM 594 C CA . ALA A 1 82 ? -0.429 -8.416 33.148 1.00 94.81 82 ALA A CA 1
ATOM 595 C C . ALA A 1 82 ? 0.565 -7.717 32.193 1.00 94.81 82 ALA A C 1
ATOM 597 O O . ALA A 1 82 ? 1.724 -8.116 32.121 1.00 94.81 82 ALA A O 1
ATOM 598 N N . GLU A 1 83 ? 0.141 -6.681 31.464 1.00 95.44 83 GLU A N 1
ATOM 599 C CA . GLU A 1 83 ? 0.966 -5.963 30.484 1.00 95.44 83 GLU A CA 1
ATOM 600 C C . GLU A 1 83 ? 1.741 -4.804 31.127 1.00 95.44 83 GLU A C 1
ATOM 602 O O . GLU A 1 83 ? 1.369 -4.289 32.183 1.00 95.44 83 GLU A O 1
ATOM 607 N N . ALA A 1 84 ? 2.848 -4.392 30.506 1.00 93.75 84 ALA A N 1
ATOM 608 C CA . ALA A 1 84 ? 3.794 -3.458 31.118 1.00 93.75 84 ALA A CA 1
ATOM 609 C C . ALA A 1 84 ? 3.372 -1.980 31.042 1.00 93.75 84 ALA A C 1
ATOM 611 O O . ALA A 1 84 ? 3.713 -1.230 31.951 1.00 93.75 84 ALA A O 1
ATOM 612 N N . PHE A 1 85 ? 2.665 -1.563 29.979 1.00 97.31 85 PHE A N 1
ATOM 613 C CA . PHE A 1 85 ? 2.281 -0.163 29.716 1.00 97.31 85 PHE A CA 1
ATOM 614 C C . PHE A 1 85 ? 3.415 0.839 30.001 1.00 97.31 85 PHE A C 1
ATOM 616 O O . PHE A 1 85 ? 3.323 1.697 30.880 1.00 97.31 85 PHE A O 1
ATOM 623 N N . ALA A 1 86 ? 4.520 0.709 29.265 1.00 97.06 86 ALA A N 1
ATOM 624 C CA . ALA A 1 86 ? 5.623 1.659 29.350 1.00 97.06 86 ALA A CA 1
ATOM 625 C C . ALA A 1 86 ? 5.209 3.037 28.807 1.00 97.06 86 ALA A C 1
ATOM 627 O O . ALA A 1 86 ? 4.356 3.141 27.927 1.00 97.06 86 ALA A O 1
ATOM 628 N N . LYS A 1 87 ? 5.852 4.105 29.287 1.00 96.81 87 LYS A N 1
ATOM 629 C CA . LYS A 1 87 ? 5.651 5.456 28.748 1.00 96.81 87 LYS A CA 1
ATOM 630 C C . LYS A 1 87 ? 5.934 5.484 27.239 1.00 96.81 87 LYS A C 1
ATOM 632 O O . LYS A 1 87 ? 6.971 4.992 26.803 1.00 96.81 87 LYS A O 1
ATOM 637 N N . GLY A 1 88 ? 5.028 6.078 26.465 1.00 93.56 88 GLY A N 1
ATOM 638 C CA . GLY A 1 88 ? 5.073 6.125 25.002 1.00 93.56 88 GLY A CA 1
ATOM 639 C C . GLY A 1 88 ? 4.478 4.899 24.302 1.00 93.56 88 GLY A C 1
ATOM 640 O O . GLY A 1 88 ? 4.380 4.908 23.079 1.00 93.56 88 GLY A O 1
ATOM 641 N N . ALA A 1 89 ? 4.066 3.859 25.036 1.00 93.88 89 ALA A N 1
ATOM 642 C CA . ALA A 1 89 ? 3.412 2.702 24.435 1.00 93.88 89 ALA A CA 1
ATOM 643 C C . ALA A 1 89 ? 2.035 3.075 23.876 1.00 93.88 89 ALA A C 1
ATOM 645 O O . ALA A 1 89 ? 1.272 3.811 24.508 1.00 93.88 89 ALA A O 1
ATOM 646 N N . ASP A 1 90 ? 1.715 2.530 22.709 1.00 95.56 90 ASP A N 1
ATOM 647 C CA . ASP A 1 90 ? 0.374 2.603 22.149 1.00 95.56 90 ASP A CA 1
ATOM 648 C C . ASP A 1 90 ? -0.609 1.774 22.981 1.00 95.56 90 ASP A C 1
ATOM 650 O O . ASP A 1 90 ? -0.282 0.700 23.493 1.00 95.56 90 ASP A O 1
ATOM 654 N N . VAL A 1 91 ? -1.826 2.291 23.102 1.00 96.12 91 VAL A N 1
ATOM 655 C CA . VAL A 1 91 ? -2.919 1.717 23.879 1.00 96.12 91 VAL A CA 1
ATOM 656 C C . VAL A 1 91 ? -4.122 1.520 22.974 1.00 96.12 91 VAL A C 1
ATOM 658 O O . VAL A 1 91 ? -4.487 2.386 22.180 1.00 96.12 91 VAL A O 1
ATOM 661 N N . TYR A 1 92 ? -4.776 0.383 23.143 1.00 95.75 92 TYR A N 1
ATOM 662 C CA . TYR A 1 92 ? -5.916 -0.071 22.370 1.00 95.75 92 TYR A CA 1
ATOM 663 C C . TYR A 1 92 ? -7.057 -0.464 23.304 1.00 95.75 92 TYR A C 1
ATOM 665 O O . TYR A 1 92 ? -6.843 -0.794 24.473 1.00 95.75 92 TYR A O 1
ATOM 673 N N . TRP A 1 93 ? -8.283 -0.438 22.789 1.00 96.62 93 TRP A N 1
ATOM 674 C CA . TRP A 1 93 ? -9.462 -0.887 23.519 1.00 96.62 93 TRP A CA 1
ATOM 675 C C . TRP A 1 93 ? -9.756 -2.358 23.225 1.00 96.62 93 TRP A C 1
ATOM 677 O O . TRP A 1 93 ? -10.028 -2.741 22.082 1.00 96.62 93 TRP A O 1
ATOM 687 N N . ASP A 1 94 ? -9.744 -3.185 24.265 1.00 94.19 94 ASP A N 1
ATOM 688 C CA . ASP A 1 94 ? -10.212 -4.563 24.210 1.00 94.19 94 ASP A CA 1
ATOM 689 C C . ASP A 1 94 ? -11.724 -4.590 24.451 1.00 94.19 94 ASP A C 1
ATOM 691 O O . ASP A 1 94 ? -12.215 -4.499 25.579 1.00 94.19 94 ASP A O 1
ATOM 695 N N . SER A 1 95 ? -12.479 -4.728 23.362 1.00 89.62 95 SER A N 1
ATOM 696 C CA . SER A 1 95 ? -13.943 -4.763 23.412 1.00 89.62 95 SER A CA 1
ATOM 697 C C . SER A 1 95 ? -14.504 -6.026 24.066 1.00 89.62 95 SER A C 1
ATOM 699 O O . SER A 1 95 ? -15.672 -6.010 24.458 1.00 89.62 95 SER A O 1
ATOM 701 N N . SER A 1 96 ? -13.716 -7.094 24.193 1.00 90.31 96 SER A N 1
ATOM 702 C CA . SER A 1 96 ? -14.139 -8.354 24.809 1.00 90.31 96 SER A CA 1
ATOM 703 C C . SER A 1 96 ? -13.990 -8.283 26.322 1.00 90.31 96 SER A C 1
ATOM 705 O O . SER A 1 96 ? -14.940 -8.553 27.050 1.00 90.31 96 SER A O 1
ATOM 707 N N . ASN A 1 97 ? -12.821 -7.845 26.792 1.00 92.62 97 ASN A N 1
ATOM 708 C CA . ASN A 1 97 ? -12.525 -7.737 28.222 1.00 92.62 97 ASN A CA 1
ATOM 709 C C . ASN A 1 97 ? -12.882 -6.367 28.823 1.00 92.62 97 ASN A C 1
ATOM 711 O O . ASN A 1 97 ? -12.690 -6.164 30.020 1.00 92.62 97 ASN A O 1
ATOM 715 N N . LYS A 1 98 ? -13.384 -5.431 28.002 1.00 94.50 98 LYS A N 1
ATOM 716 C CA . LYS A 1 98 ? -13.802 -4.071 28.391 1.00 94.50 98 LYS A CA 1
ATOM 717 C C . LYS A 1 98 ? -12.707 -3.322 29.155 1.00 94.50 98 LYS A C 1
ATOM 719 O O . LYS A 1 98 ? -12.955 -2.756 30.218 1.00 94.50 98 LYS A O 1
ATOM 724 N N . ARG A 1 99 ? -11.481 -3.355 28.632 1.00 96.56 99 ARG A N 1
ATOM 725 C CA . ARG A 1 99 ? -10.298 -2.744 29.256 1.00 96.56 99 ARG A CA 1
ATOM 726 C C . ARG A 1 99 ? -9.283 -2.291 28.216 1.00 96.56 99 ARG A C 1
ATOM 728 O O . ARG A 1 99 ? -9.339 -2.710 27.063 1.00 96.56 99 ARG A O 1
ATOM 735 N N . LEU A 1 100 ? -8.342 -1.457 28.630 1.00 97.81 100 LEU A N 1
ATOM 736 C CA . LEU A 1 100 ? -7.224 -1.037 27.795 1.00 97.81 100 LEU A CA 1
ATOM 737 C C . LEU A 1 100 ? -6.139 -2.120 27.746 1.00 97.81 100 LEU A C 1
ATOM 739 O O . LEU A 1 100 ? -5.927 -2.861 28.709 1.00 97.81 100 LEU A O 1
ATOM 743 N N . THR A 1 101 ? -5.437 -2.196 26.622 1.00 97.12 101 THR A N 1
ATOM 744 C CA . THR A 1 101 ? -4.345 -3.146 26.370 1.00 97.12 101 THR A CA 1
ATOM 745 C C . THR A 1 101 ? -3.280 -2.505 25.481 1.00 97.12 101 THR A C 1
ATOM 747 O O . THR A 1 101 ? -3.589 -1.644 24.661 1.00 97.12 101 THR A O 1
ATOM 750 N N . THR A 1 102 ? -2.020 -2.906 25.630 1.00 94.69 102 THR A N 1
ATOM 751 C CA . THR A 1 102 ? -0.944 -2.594 24.674 1.00 94.69 102 THR A CA 1
ATOM 752 C C . THR A 1 102 ? -0.919 -3.560 23.489 1.00 94.69 102 THR A C 1
ATOM 754 O O . THR A 1 102 ? -0.196 -3.340 22.520 1.00 94.69 102 THR A O 1
ATOM 757 N N . THR A 1 103 ? -1.692 -4.647 23.553 1.00 90.50 103 THR A N 1
ATOM 758 C CA . THR A 1 103 ? -1.882 -5.562 22.429 1.00 90.50 103 THR A CA 1
ATOM 759 C C . THR A 1 103 ? -2.779 -4.889 21.397 1.00 90.50 103 THR A C 1
ATOM 761 O O . THR A 1 103 ? -3.882 -4.454 21.718 1.00 90.50 103 THR A O 1
ATOM 764 N N . ALA A 1 104 ? -2.318 -4.797 20.150 1.00 86.38 104 ALA A N 1
ATOM 765 C CA . ALA A 1 104 ? -3.062 -4.117 19.096 1.00 86.38 104 ALA A CA 1
ATOM 766 C C . ALA A 1 104 ? -4.468 -4.717 18.898 1.00 86.38 104 ALA A C 1
ATOM 768 O O . ALA A 1 104 ? -4.620 -5.925 18.701 1.00 86.38 104 ALA A O 1
ATOM 769 N N . THR A 1 105 ? -5.492 -3.861 18.901 1.00 87.06 105 THR A N 1
ATOM 770 C CA . THR A 1 105 ? -6.879 -4.213 18.554 1.00 87.06 105 THR A CA 1
ATOM 771 C C . THR A 1 105 ? -7.380 -3.337 17.403 1.00 87.06 105 THR A C 1
ATOM 773 O O . THR A 1 105 ? -6.693 -2.422 16.950 1.00 87.06 105 THR A O 1
ATOM 776 N N . ALA A 1 106 ? -8.602 -3.594 16.930 1.00 82.00 106 ALA A N 1
ATOM 777 C CA . ALA A 1 106 ? -9.238 -2.789 15.885 1.00 82.00 106 ALA A CA 1
ATOM 778 C C . ALA A 1 106 ? -9.547 -1.339 16.315 1.00 82.00 106 ALA A C 1
ATOM 780 O O . ALA A 1 106 ? -9.861 -0.502 15.470 1.00 82.00 106 ALA A O 1
ATOM 781 N N . LEU A 1 107 ? -9.477 -1.028 17.614 1.00 88.62 107 LEU A N 1
ATOM 782 C CA . LEU A 1 107 ? -9.724 0.309 18.140 1.00 88.62 107 LEU A CA 1
ATOM 783 C C . LEU A 1 107 ? -8.499 0.788 18.916 1.00 88.62 107 LEU A C 1
ATOM 785 O O . LEU A 1 107 ? -8.288 0.414 20.068 1.00 88.62 107 LEU A O 1
ATOM 789 N N . TYR A 1 108 ? -7.708 1.647 18.283 1.00 92.69 108 TYR A N 1
ATOM 790 C CA . TYR A 1 108 ? -6.693 2.429 18.974 1.00 92.69 108 TYR A CA 1
ATOM 791 C C . TYR A 1 108 ? -7.376 3.372 19.950 1.00 92.69 108 TYR A C 1
ATOM 793 O O . TYR A 1 108 ? -8.359 4.018 19.591 1.00 92.69 108 TYR A O 1
ATOM 801 N N . ALA A 1 109 ? -6.872 3.427 21.174 1.00 94.81 109 ALA A N 1
ATOM 802 C CA . ALA A 1 109 ? -7.412 4.242 22.249 1.00 94.81 109 ALA A CA 1
ATOM 803 C C . ALA A 1 109 ? -6.520 5.450 22.553 1.00 94.81 109 ALA A C 1
ATOM 805 O O . ALA A 1 109 ? -7.047 6.485 22.951 1.00 94.81 109 ALA A O 1
ATOM 806 N N . GLY A 1 110 ? -5.201 5.358 22.364 1.00 96.06 110 GLY A N 1
ATOM 807 C CA . GLY A 1 110 ? -4.288 6.457 22.673 1.00 96.06 110 GLY A CA 1
ATOM 808 C C . GLY A 1 110 ? -2.859 6.010 22.958 1.00 96.06 110 GLY A C 1
ATOM 809 O O . GLY A 1 110 ? -2.444 4.937 22.535 1.00 96.06 110 GLY A O 1
ATOM 810 N N . GLN A 1 111 ? -2.115 6.823 23.709 1.00 97.19 111 GLN A N 1
ATOM 811 C CA . GLN A 1 111 ? -0.719 6.547 24.062 1.00 97.19 111 GLN A CA 1
ATOM 812 C C . GLN A 1 111 ? -0.456 6.801 25.550 1.00 97.19 111 GLN A C 1
ATOM 814 O O . GLN A 1 111 ? -0.918 7.801 26.103 1.00 97.19 111 GLN A O 1
ATOM 819 N N . VAL A 1 112 ? 0.309 5.915 26.191 1.00 97.75 112 VAL A N 1
ATOM 820 C CA . VAL A 1 112 ? 0.710 6.031 27.601 1.00 97.75 112 VAL A CA 1
ATOM 821 C C . VAL A 1 112 ? 1.621 7.240 27.805 1.00 97.75 112 VAL A C 1
ATOM 823 O O . VAL A 1 112 ? 2.636 7.398 27.126 1.00 97.75 112 VAL A O 1
ATOM 826 N N . THR A 1 113 ? 1.319 8.057 28.805 1.00 97.50 113 THR A N 1
ATOM 827 C CA . THR A 1 113 ? 2.088 9.250 29.176 1.00 97.50 113 THR A CA 1
ATOM 828 C C . THR A 1 113 ? 2.802 9.089 30.521 1.00 97.50 113 THR A C 1
ATOM 830 O O . THR A 1 113 ? 3.918 9.604 30.683 1.00 97.50 113 THR A O 1
ATOM 833 N N . VAL A 1 114 ? 2.233 8.293 31.435 1.00 98.00 114 VAL A N 1
ATOM 834 C CA . VAL A 1 114 ? 2.872 7.808 32.670 1.00 98.00 114 VAL A CA 1
ATOM 835 C C . VAL A 1 114 ? 2.748 6.290 32.740 1.00 98.00 114 VAL A C 1
ATOM 837 O O . VAL A 1 114 ? 1.663 5.739 32.573 1.00 98.00 114 VAL A O 1
ATOM 840 N N . ALA A 1 115 ? 3.886 5.625 32.953 1.00 97.81 115 ALA A N 1
ATOM 841 C CA . ALA A 1 115 ? 3.963 4.169 32.984 1.00 97.81 115 ALA A CA 1
ATOM 842 C C . ALA A 1 115 ? 3.172 3.568 34.155 1.00 97.81 115 ALA A C 1
ATOM 844 O O . ALA A 1 115 ? 2.953 4.237 35.164 1.00 97.81 115 ALA A O 1
ATOM 845 N N . LYS A 1 116 ? 2.807 2.289 34.026 1.00 98.00 116 LYS A N 1
ATOM 846 C CA . LYS A 1 116 ? 2.051 1.559 35.050 1.00 98.00 116 LYS A CA 1
ATOM 847 C C . LYS A 1 116 ? 2.762 1.543 36.403 1.00 98.00 116 LYS A C 1
ATOM 849 O O . LYS A 1 116 ? 3.939 1.183 36.479 1.00 98.00 116 LYS A O 1
ATOM 854 N N . ASP A 1 117 ? 2.031 1.869 37.461 1.00 97.12 117 ASP A N 1
ATOM 855 C CA . ASP A 1 117 ? 2.524 1.830 38.837 1.00 97.12 117 ASP A CA 1
ATOM 856 C C . ASP A 1 117 ? 2.275 0.471 39.536 1.00 97.12 117 ASP A C 1
ATOM 858 O O . ASP A 1 117 ? 1.776 -0.493 38.946 1.00 97.12 117 ASP A O 1
ATOM 862 N N . ALA A 1 118 ? 2.626 0.384 40.824 1.00 96.19 118 ALA A N 1
ATOM 863 C CA . ALA A 1 118 ? 2.424 -0.819 41.639 1.00 96.19 118 ALA A CA 1
ATOM 864 C C . ALA A 1 118 ? 0.940 -1.153 41.903 1.00 96.19 118 ALA A C 1
ATOM 866 O O . ALA A 1 118 ? 0.629 -2.286 42.269 1.00 96.19 118 ALA A O 1
ATOM 867 N N . ASN A 1 119 ? 0.033 -0.194 41.700 1.00 96.94 119 ASN A N 1
ATOM 868 C CA . ASN A 1 119 ? -1.410 -0.356 41.856 1.00 96.94 119 ASN A CA 1
ATOM 869 C C . ASN A 1 119 ? -2.107 -0.698 40.527 1.00 96.94 119 ASN A C 1
ATOM 871 O O . ASN A 1 119 ? -3.328 -0.818 40.496 1.00 96.94 119 ASN A O 1
ATOM 875 N N . ASN A 1 120 ? -1.345 -0.904 39.446 1.00 97.38 120 ASN A N 1
ATOM 876 C CA . ASN A 1 120 ? -1.838 -1.103 38.081 1.00 97.38 120 ASN A CA 1
ATOM 877 C C . ASN A 1 120 ? -2.575 0.109 37.496 1.00 97.38 120 ASN A C 1
ATOM 879 O O . ASN A 1 120 ? -3.485 -0.054 36.687 1.00 97.38 120 ASN A O 1
ATOM 883 N N . VAL A 1 121 ? -2.152 1.314 37.866 1.00 97.88 121 VAL A N 1
ATOM 884 C CA . VAL A 1 121 ? -2.672 2.574 37.333 1.00 97.88 121 VAL A CA 1
ATOM 885 C C . VAL A 1 121 ? -1.718 3.113 36.269 1.00 97.88 121 VAL A C 1
ATOM 887 O O . VAL A 1 121 ? -0.503 3.110 36.467 1.00 97.88 121 VAL A O 1
ATOM 890 N N . ILE A 1 122 ? -2.259 3.579 35.141 1.00 97.94 122 ILE A N 1
ATOM 891 C CA . ILE A 1 122 ? -1.521 4.298 34.087 1.00 97.94 122 ILE A CA 1
ATOM 892 C C . ILE A 1 122 ? -2.117 5.686 33.885 1.00 97.94 122 ILE A C 1
ATOM 894 O O . ILE A 1 122 ? -3.306 5.890 34.145 1.00 97.94 122 ILE A O 1
ATOM 898 N N . TRP A 1 123 ? -1.328 6.603 33.319 1.00 98.31 123 TRP A N 1
ATOM 899 C CA . TRP A 1 123 ? -1.879 7.783 32.646 1.00 98.31 123 TRP A CA 1
ATOM 900 C C . TRP A 1 123 ? -1.673 7.644 31.145 1.00 98.31 123 TRP A C 1
ATOM 902 O O . TRP A 1 123 ? -0.612 7.202 30.690 1.00 98.31 123 TRP A O 1
ATOM 912 N N . PHE A 1 124 ? -2.684 8.006 30.364 1.00 97.94 124 PHE A N 1
ATOM 913 C CA . PHE A 1 124 ? -2.608 7.962 28.909 1.00 97.94 124 PHE A CA 1
ATOM 914 C C . PHE A 1 124 ? -3.387 9.113 28.285 1.00 97.94 124 PHE A C 1
ATOM 916 O O . PHE A 1 124 ? -4.373 9.592 28.842 1.00 97.94 124 PHE A O 1
ATOM 923 N N . LYS A 1 125 ? -2.961 9.544 27.098 1.00 96.94 125 LYS A N 1
ATOM 924 C CA . LYS A 1 125 ? -3.702 10.511 26.294 1.00 96.94 125 LYS A CA 1
ATOM 925 C C . LYS A 1 125 ? -4.731 9.782 25.439 1.00 96.94 125 LYS A C 1
ATOM 927 O O . LYS A 1 125 ? -4.344 9.029 24.546 1.00 96.94 125 LYS A O 1
ATOM 932 N N . LEU A 1 126 ? -6.017 10.031 25.681 1.00 96.12 126 LEU A N 1
ATOM 933 C CA . LEU A 1 126 ? -7.118 9.476 24.895 1.00 96.12 126 LEU A CA 1
ATOM 934 C C . LEU A 1 126 ? -7.096 10.080 23.482 1.00 96.12 126 LEU A C 1
ATOM 936 O O . LEU A 1 126 ? -7.021 11.295 23.300 1.00 96.12 126 LEU A O 1
ATOM 940 N N . SER A 1 127 ? -7.106 9.238 22.456 1.00 92.31 127 SER A N 1
ATOM 941 C CA . SER A 1 127 ? -7.132 9.625 21.039 1.00 92.31 127 SER A CA 1
ATOM 942 C C . SER A 1 127 ? -7.705 8.476 20.200 1.00 92.31 127 SER A C 1
ATOM 944 O O . SER A 1 127 ? -6.969 7.847 19.437 1.00 92.31 127 SER A O 1
ATOM 946 N N . PRO A 1 128 ? -8.998 8.144 20.366 1.00 87.25 128 PRO A N 1
ATOM 947 C CA . PRO A 1 128 ? -9.580 6.959 19.768 1.00 87.25 128 PRO A CA 1
ATOM 948 C C . PRO A 1 128 ? -9.574 7.029 18.240 1.00 87.25 128 PRO A C 1
ATOM 950 O O . PRO A 1 128 ? -10.014 8.011 17.643 1.00 87.25 128 PRO A O 1
ATOM 953 N N . ARG A 1 129 ? -9.098 5.959 17.600 1.00 82.06 129 ARG A N 1
ATOM 954 C CA . ARG A 1 129 ? -9.112 5.785 16.144 1.00 82.06 129 ARG A CA 1
ATOM 955 C C . ARG A 1 129 ? -9.384 4.324 15.807 1.00 82.06 129 ARG A C 1
ATOM 957 O O . ARG A 1 129 ? -8.740 3.433 16.350 1.00 82.06 129 ARG A O 1
ATOM 964 N N . VAL A 1 130 ? -10.289 4.056 14.871 1.00 73.62 130 VAL A N 1
ATOM 965 C CA . VAL A 1 130 ? -10.427 2.701 14.315 1.00 73.62 130 VAL A CA 1
ATOM 966 C C . VAL A 1 130 ? -9.180 2.404 13.477 1.00 73.62 130 VAL A C 1
ATOM 968 O O . VAL A 1 130 ? -8.862 3.157 12.558 1.00 73.62 130 VAL A O 1
ATOM 971 N N . ILE A 1 131 ? -8.439 1.348 13.820 1.00 63.59 131 ILE A N 1
ATOM 972 C CA . ILE A 1 131 ? -7.307 0.856 13.029 1.00 63.59 131 ILE A CA 1
ATOM 973 C C . ILE A 1 131 ? -7.751 -0.412 12.317 1.00 63.59 131 ILE A C 1
ATOM 975 O O . ILE A 1 131 ? -7.943 -1.462 12.927 1.00 63.59 131 ILE A O 1
ATOM 979 N N . THR A 1 132 ? -7.873 -0.336 11.003 1.00 59.12 132 THR A N 1
ATOM 980 C CA . THR A 1 132 ? -8.105 -1.496 10.151 1.00 59.12 132 THR A CA 1
ATOM 981 C C . THR A 1 132 ? -6.767 -1.988 9.600 1.00 59.12 132 THR A C 1
ATOM 983 O O . THR A 1 132 ? -6.265 -1.517 8.584 1.00 59.12 132 THR A O 1
ATOM 986 N N . ASN A 1 133 ? -6.199 -3.019 10.234 1.00 50.06 133 ASN A N 1
ATOM 987 C CA . ASN A 1 133 ? -5.101 -3.803 9.643 1.00 50.06 133 ASN A CA 1
ATOM 988 C C . ASN A 1 133 ? -5.515 -4.436 8.305 1.00 50.06 133 ASN A C 1
ATOM 990 O O . ASN A 1 133 ? -4.671 -4.711 7.461 1.00 50.06 133 ASN A O 1
ATOM 994 N N . ALA A 1 134 ? -6.819 -4.623 8.099 1.00 52.53 134 ALA A N 1
ATOM 995 C CA . ALA A 1 134 ? -7.398 -5.027 6.830 1.00 52.53 134 ALA A CA 1
ATOM 996 C C . ALA A 1 134 ? -7.257 -3.961 5.737 1.00 52.53 134 ALA A C 1
ATOM 998 O O . ALA A 1 134 ? -7.135 -4.349 4.589 1.00 52.53 134 ALA A O 1
ATOM 999 N N . ASP A 1 135 ? -7.219 -2.661 6.040 1.00 50.44 135 ASP A N 1
ATOM 1000 C CA . ASP A 1 135 ? -7.110 -1.635 4.994 1.00 50.44 135 ASP A CA 1
ATOM 1001 C C . ASP A 1 135 ? -5.665 -1.465 4.535 1.00 50.44 135 ASP A C 1
ATOM 1003 O O . ASP A 1 135 ? -5.405 -1.484 3.336 1.00 50.44 135 ASP A O 1
ATOM 1007 N N . ALA A 1 136 ? -4.714 -1.450 5.472 1.00 52.91 136 ALA A N 1
ATOM 1008 C CA . ALA A 1 136 ? -3.290 -1.450 5.142 1.00 52.91 136 ALA A CA 1
ATOM 1009 C C . ALA A 1 136 ? -2.856 -2.752 4.436 1.00 52.91 136 ALA A C 1
ATOM 1011 O O . ALA A 1 136 ? -2.139 -2.711 3.436 1.00 52.91 136 ALA A O 1
ATOM 1012 N N . LEU A 1 137 ? -3.330 -3.913 4.909 1.00 56.97 137 LEU A N 1
ATOM 1013 C CA . LEU A 1 137 ? -3.044 -5.205 4.284 1.00 56.97 137 LEU A CA 1
ATOM 1014 C C . LEU A 1 137 ? -3.807 -5.393 2.971 1.00 56.97 137 LEU A C 1
ATOM 1016 O O . LEU A 1 137 ? -3.255 -5.967 2.043 1.00 56.97 137 LEU A O 1
ATOM 1020 N N . ALA A 1 138 ? -5.054 -4.933 2.849 1.00 55.34 138 ALA A N 1
ATOM 1021 C CA . ALA A 1 138 ? -5.776 -5.036 1.589 1.00 55.34 138 ALA A CA 1
ATOM 1022 C C . ALA A 1 138 ? -5.203 -4.079 0.545 1.00 55.34 138 ALA A C 1
ATOM 1024 O O . ALA A 1 138 ? -5.110 -4.493 -0.597 1.00 55.34 138 ALA A O 1
ATOM 1025 N N . ASP A 1 139 ? -4.755 -2.868 0.893 1.00 56.81 139 ASP A N 1
ATOM 1026 C CA . ASP A 1 139 ? -4.023 -2.003 -0.047 1.00 56.81 139 ASP A CA 1
ATOM 1027 C C . ASP A 1 139 ? -2.726 -2.647 -0.526 1.00 56.81 139 ASP A C 1
ATOM 1029 O O . ASP A 1 139 ? -2.444 -2.655 -1.725 1.00 56.81 139 ASP A O 1
ATOM 1033 N N . PHE A 1 140 ? -1.992 -3.274 0.388 1.00 60.34 140 PHE A N 1
ATOM 1034 C CA . PHE A 1 140 ? -0.797 -4.037 0.062 1.00 60.34 140 PHE A CA 1
ATOM 1035 C C . PHE A 1 140 ? -1.105 -5.257 -0.835 1.00 60.34 140 PHE A C 1
ATOM 1037 O O . PHE A 1 140 ? -0.538 -5.414 -1.915 1.00 60.34 140 PHE A O 1
ATOM 1044 N N . LEU A 1 141 ? -2.075 -6.094 -0.455 1.00 58.09 141 LEU A N 1
ATOM 1045 C CA . LEU A 1 141 ? -2.499 -7.271 -1.222 1.00 58.09 141 LEU A CA 1
ATOM 1046 C C . LEU A 1 141 ? -3.216 -6.912 -2.532 1.00 58.09 141 LEU A C 1
ATOM 1048 O O . LEU A 1 141 ? -3.309 -7.764 -3.414 1.00 58.09 141 LEU A O 1
ATOM 1052 N N . ARG A 1 142 ? -3.758 -5.696 -2.680 1.00 60.72 142 ARG A N 1
ATOM 1053 C CA . ARG A 1 142 ? -4.411 -5.220 -3.912 1.00 60.72 142 ARG A CA 1
ATOM 1054 C C . ARG A 1 142 ? -3.406 -5.021 -5.050 1.00 60.72 142 ARG A C 1
ATOM 1056 O O . ARG A 1 142 ? -3.818 -5.168 -6.198 1.00 60.72 142 ARG A O 1
ATOM 1063 N N . ASN A 1 143 ? -2.140 -4.733 -4.725 1.00 65.19 143 ASN A N 1
ATOM 1064 C CA . ASN A 1 143 ? -1.098 -4.275 -5.650 1.00 65.19 143 ASN A CA 1
ATOM 1065 C C . ASN A 1 143 ? 0.287 -4.873 -5.306 1.00 65.19 143 ASN A C 1
ATOM 1067 O O . ASN A 1 143 ? 1.252 -4.139 -5.090 1.00 65.19 143 ASN A O 1
ATOM 1071 N N . SER A 1 144 ? 0.388 -6.203 -5.230 1.00 70.62 144 SER A N 1
ATOM 1072 C CA . SER A 1 144 ? 1.618 -6.905 -4.819 1.00 70.62 144 SER A CA 1
ATOM 1073 C C . SER A 1 144 ? 2.152 -7.865 -5.885 1.00 70.62 144 SER A C 1
ATOM 1075 O O . SER A 1 144 ? 1.425 -8.333 -6.769 1.00 70.62 144 SER A O 1
ATOM 1077 N N . VAL A 1 145 ? 3.447 -8.167 -5.770 1.00 68.94 145 VAL A N 1
ATOM 1078 C CA . VAL A 1 145 ? 4.169 -9.158 -6.576 1.00 68.94 145 VAL A CA 1
ATOM 1079 C C . VAL A 1 145 ? 4.843 -10.148 -5.626 1.00 68.94 145 VAL A C 1
ATOM 1081 O O . VAL A 1 145 ? 5.593 -9.735 -4.744 1.00 68.94 145 VAL A O 1
ATOM 1084 N N . GLN A 1 146 ? 4.590 -11.451 -5.785 1.00 64.38 146 GLN A N 1
ATOM 1085 C CA . GLN A 1 146 ? 5.128 -12.474 -4.868 1.00 64.38 146 GLN A CA 1
ATOM 1086 C C . GLN A 1 146 ? 6.504 -13.025 -5.262 1.00 64.38 146 GLN A C 1
ATOM 1088 O O . GLN A 1 146 ? 7.195 -13.580 -4.412 1.00 64.38 146 GLN A O 1
ATOM 1093 N N . ALA A 1 147 ? 6.923 -12.872 -6.519 1.00 63.91 147 ALA A N 1
ATOM 1094 C CA . ALA A 1 147 ? 8.210 -13.366 -7.000 1.00 63.91 147 ALA A CA 1
ATOM 1095 C C . ALA A 1 147 ? 8.919 -12.298 -7.827 1.00 63.91 147 ALA A C 1
ATOM 1097 O O . ALA A 1 147 ? 8.301 -11.566 -8.600 1.00 63.91 147 ALA A O 1
ATOM 1098 N N . GLY A 1 148 ? 10.232 -12.193 -7.653 1.00 62.84 148 GLY A N 1
ATOM 1099 C CA . GLY A 1 148 ? 11.008 -11.257 -8.436 1.00 62.84 148 GLY A CA 1
ATOM 1100 C C . GLY A 1 148 ? 11.020 -11.620 -9.918 1.00 62.84 148 GLY A C 1
ATOM 1101 O O . GLY A 1 148 ? 11.385 -12.736 -10.249 1.00 62.84 148 GLY A O 1
ATOM 1102 N N . LEU A 1 149 ? 10.630 -10.689 -10.793 1.00 77.62 149 LEU A N 1
ATOM 1103 C CA . LEU A 1 149 ? 10.435 -10.959 -12.215 1.00 77.62 149 LEU A CA 1
ATOM 1104 C C . LEU A 1 149 ? 11.676 -10.832 -13.109 1.00 77.62 149 LEU A C 1
ATOM 1106 O O . LEU A 1 149 ? 11.640 -11.445 -14.151 1.00 77.62 149 LEU A O 1
ATOM 1110 N N . LEU A 1 150 ? 12.753 -10.107 -12.773 1.00 80.81 150 LEU A N 1
ATOM 1111 C CA . LEU A 1 150 ? 13.997 -10.165 -13.579 1.00 80.81 150 LEU A CA 1
ATOM 1112 C C . LEU A 1 150 ? 14.896 -11.283 -13.063 1.00 80.81 150 LEU A C 1
ATOM 1114 O O . LEU A 1 150 ? 15.287 -11.249 -11.889 1.00 80.81 150 LEU A O 1
ATOM 1118 N N . ALA A 1 151 ? 15.229 -12.215 -13.952 1.00 80.94 151 ALA A N 1
ATOM 1119 C CA . ALA A 1 151 ? 16.018 -13.407 -13.656 1.00 80.94 151 ALA A CA 1
ATOM 1120 C C . ALA A 1 151 ? 17.513 -13.234 -13.963 1.00 80.94 151 ALA A C 1
ATOM 1122 O O . ALA A 1 151 ? 18.347 -13.840 -13.290 1.00 80.94 151 ALA A O 1
ATOM 1123 N N . GLY A 1 152 ? 17.864 -12.388 -14.935 1.00 80.19 152 GLY A N 1
ATOM 1124 C CA . GLY A 1 152 ? 19.249 -12.212 -15.356 1.00 80.19 152 GLY A CA 1
ATOM 1125 C C . GLY A 1 152 ? 19.384 -11.602 -16.746 1.00 80.19 152 GLY A C 1
ATOM 1126 O O . GLY A 1 152 ? 18.547 -10.807 -17.172 1.00 80.19 152 GLY A O 1
ATOM 1127 N N . ALA A 1 153 ? 20.479 -11.956 -17.422 1.00 84.00 153 ALA A N 1
ATOM 1128 C CA . ALA A 1 153 ? 20.724 -11.541 -18.795 1.00 84.00 153 ALA A CA 1
ATOM 1129 C C . ALA A 1 153 ? 19.873 -12.365 -19.776 1.00 84.00 153 ALA A C 1
ATOM 1131 O O . ALA A 1 153 ? 19.788 -13.580 -19.593 1.00 84.00 153 ALA A O 1
ATOM 1132 N N . PRO A 1 154 ? 19.298 -11.732 -20.815 1.00 89.69 154 PRO A N 1
ATOM 1133 C CA . PRO A 1 154 ? 18.535 -12.436 -21.840 1.00 89.69 154 PRO A CA 1
ATOM 1134 C C . PRO A 1 154 ? 19.413 -13.415 -22.626 1.00 89.69 154 PRO A C 1
ATOM 1136 O O . PRO A 1 154 ? 20.636 -13.248 -22.716 1.00 89.69 154 PRO A O 1
ATOM 1139 N N . THR A 1 155 ? 18.788 -14.429 -23.224 1.00 91.69 155 THR A N 1
ATOM 1140 C CA . THR A 1 155 ? 19.488 -15.373 -24.109 1.00 91.69 155 THR A CA 1
ATOM 1141 C C . THR A 1 155 ? 19.879 -14.728 -25.433 1.00 91.69 155 THR A C 1
ATOM 1143 O O . THR A 1 155 ? 20.968 -14.991 -25.950 1.00 91.69 155 THR A O 1
ATOM 1146 N N . THR A 1 156 ? 19.039 -13.827 -25.935 1.00 92.31 156 THR A N 1
ATOM 1147 C CA . THR A 1 156 ? 19.343 -12.921 -27.037 1.00 92.31 156 THR A CA 1
ATOM 1148 C C . THR A 1 156 ? 19.745 -11.575 -26.451 1.00 92.31 156 THR A C 1
ATOM 1150 O O . THR A 1 156 ? 18.932 -10.851 -25.879 1.00 92.31 156 THR A O 1
ATOM 1153 N N . ALA A 1 157 ? 21.030 -11.237 -26.558 1.00 90.06 157 ALA A N 1
ATOM 1154 C CA . ALA A 1 157 ? 21.545 -9.985 -26.017 1.00 90.06 157 ALA A CA 1
ATOM 1155 C C . ALA A 1 157 ? 20.848 -8.771 -26.651 1.00 90.06 157 ALA A C 1
ATOM 1157 O O . ALA A 1 157 ? 20.588 -8.756 -27.852 1.00 90.06 157 ALA A O 1
ATOM 1158 N N . SER A 1 158 ? 20.612 -7.734 -25.845 1.00 93.94 158 SER A N 1
ATOM 1159 C CA . SER A 1 158 ? 20.130 -6.445 -26.347 1.00 93.94 158 SER A CA 1
ATOM 1160 C C . SER A 1 158 ? 21.119 -5.855 -27.359 1.00 93.94 158 SER A C 1
ATOM 1162 O O . SER A 1 158 ? 22.332 -5.868 -27.127 1.00 93.94 158 SER A O 1
ATOM 1164 N N . THR A 1 159 ? 20.605 -5.315 -28.462 1.00 93.94 159 THR A N 1
ATOM 1165 C CA . THR A 1 159 ? 21.397 -4.732 -29.551 1.00 93.94 159 THR A CA 1
ATOM 1166 C C . THR A 1 159 ? 20.938 -3.325 -29.906 1.00 93.94 159 THR A C 1
ATOM 1168 O O . THR A 1 159 ? 19.787 -2.941 -29.711 1.00 93.94 159 THR A O 1
ATOM 1171 N N . HIS A 1 160 ? 21.878 -2.542 -30.428 1.00 94.69 160 HIS A N 1
ATOM 1172 C CA . HIS A 1 160 ? 21.709 -1.139 -30.787 1.00 94.69 160 HIS A CA 1
ATOM 1173 C C . HIS A 1 160 ? 22.606 -0.804 -31.978 1.00 94.69 160 HIS A C 1
ATOM 1175 O O . HIS A 1 160 ? 23.733 -1.297 -32.043 1.00 94.69 160 HIS A O 1
ATOM 1181 N N . ALA A 1 161 ? 22.162 0.106 -32.842 1.00 93.62 161 ALA A N 1
ATOM 1182 C CA . ALA A 1 161 ? 23.017 0.825 -33.779 1.00 93.62 161 ALA A CA 1
ATOM 1183 C C . ALA A 1 16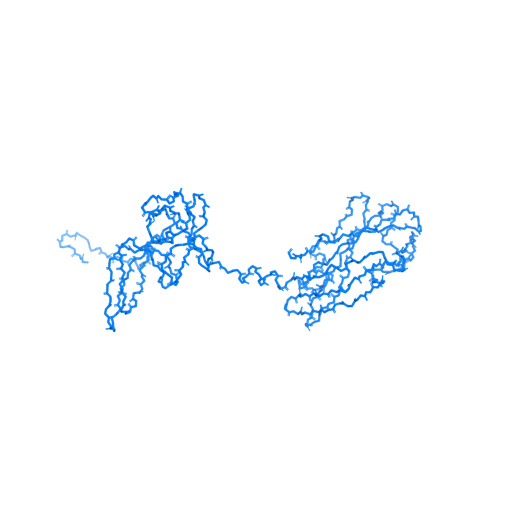1 ? 22.673 2.324 -33.783 1.00 93.62 161 ALA A C 1
ATOM 1185 O O . ALA A 1 161 ? 21.500 2.701 -33.797 1.00 93.62 161 ALA A O 1
ATOM 1186 N N . ASP A 1 162 ? 23.689 3.194 -33.794 1.00 90.50 162 ASP A N 1
ATOM 1187 C CA . ASP A 1 162 ? 23.489 4.644 -33.904 1.00 90.50 162 ASP A CA 1
ATOM 1188 C C . ASP A 1 162 ? 22.734 4.967 -35.208 1.00 90.50 162 ASP A C 1
ATOM 1190 O O . ASP A 1 162 ? 23.183 4.603 -36.297 1.00 90.50 162 ASP A O 1
ATOM 1194 N N . ALA A 1 163 ? 21.587 5.649 -35.092 1.00 84.00 163 ALA A N 1
ATOM 1195 C CA . ALA A 1 163 ? 20.669 5.925 -36.206 1.00 84.00 163 ALA A CA 1
ATOM 1196 C C . ALA A 1 163 ? 20.236 4.664 -36.993 1.00 84.00 163 ALA A C 1
ATOM 1198 O O . ALA A 1 163 ? 19.952 4.732 -38.190 1.00 84.00 163 ALA A O 1
ATOM 1199 N N . GLY A 1 164 ? 20.212 3.508 -36.324 1.00 91.19 164 GLY A N 1
ATOM 1200 C CA . GLY A 1 164 ? 19.829 2.225 -36.898 1.00 91.19 164 GLY A CA 1
ATOM 1201 C C . GLY A 1 164 ? 18.941 1.410 -35.966 1.00 91.19 164 GLY A C 1
ATOM 1202 O O . GLY A 1 164 ? 18.524 1.878 -34.904 1.00 91.19 164 GLY A O 1
ATOM 1203 N N . ALA A 1 165 ? 18.643 0.186 -36.400 1.00 94.56 165 ALA A N 1
ATOM 1204 C CA . ALA A 1 165 ? 17.726 -0.687 -35.690 1.00 94.56 165 ALA A CA 1
ATOM 1205 C C . ALA A 1 165 ? 18.260 -1.084 -34.310 1.00 94.56 165 ALA A C 1
ATOM 1207 O O . ALA A 1 165 ? 19.472 -1.171 -34.086 1.00 94.56 165 ALA A O 1
ATOM 1208 N N . PHE A 1 166 ? 17.334 -1.346 -33.401 1.00 95.88 166 PHE A N 1
ATOM 1209 C CA . PHE A 1 166 ? 17.628 -1.806 -32.056 1.00 95.88 166 PHE A CA 1
ATOM 1210 C C . PHE A 1 166 ? 16.608 -2.857 -31.631 1.00 95.88 166 PHE A C 1
ATOM 1212 O O . PHE A 1 166 ? 15.487 -2.892 -32.145 1.00 95.88 166 PHE A O 1
ATOM 1219 N N . ASP A 1 167 ? 17.029 -3.694 -30.696 1.00 95.50 167 ASP A N 1
ATOM 1220 C CA . ASP A 1 167 ? 16.203 -4.726 -30.086 1.00 95.50 167 ASP A CA 1
ATOM 1221 C C . ASP A 1 167 ? 16.664 -4.914 -28.642 1.00 95.50 167 ASP A C 1
ATOM 1223 O O . ASP A 1 167 ? 17.816 -5.286 -28.390 1.00 95.50 167 ASP A O 1
ATOM 1227 N N . PHE A 1 168 ? 15.801 -4.579 -27.691 1.00 95.31 168 PHE A N 1
ATOM 1228 C CA . PHE A 1 168 ? 16.100 -4.611 -26.272 1.00 95.31 168 PHE A CA 1
ATOM 1229 C C . PHE A 1 168 ? 15.295 -5.715 -25.601 1.00 95.31 168 PHE A C 1
ATOM 1231 O O . PHE A 1 168 ? 14.069 -5.706 -25.586 1.00 95.31 168 PHE A O 1
ATOM 1238 N N . ASN A 1 169 ? 16.018 -6.627 -24.960 1.00 94.50 169 ASN A N 1
ATOM 1239 C CA . ASN A 1 169 ? 15.469 -7.818 -24.330 1.00 94.50 169 ASN A CA 1
ATOM 1240 C C . ASN A 1 169 ? 15.887 -7.892 -22.860 1.00 94.50 169 ASN A C 1
ATOM 1242 O O . ASN A 1 169 ? 16.938 -7.371 -22.471 1.00 94.50 169 ASN A O 1
ATOM 1246 N N . VAL A 1 170 ? 15.075 -8.564 -22.046 1.00 92.56 170 VAL A N 1
ATOM 1247 C CA . VAL A 1 170 ? 15.403 -8.944 -20.663 1.00 92.56 170 VAL A CA 1
ATOM 1248 C C . VAL A 1 170 ? 14.943 -10.372 -20.374 1.00 92.56 170 VAL A C 1
ATOM 1250 O O . VAL A 1 170 ? 13.941 -10.820 -20.924 1.00 92.56 170 VAL A O 1
ATOM 1253 N N . ASP A 1 171 ? 15.635 -11.064 -19.467 1.00 92.00 171 ASP A N 1
ATOM 1254 C CA . ASP A 1 171 ? 15.182 -12.365 -18.963 1.00 92.00 171 ASP A CA 1
ATOM 1255 C C . ASP A 1 171 ? 14.230 -12.172 -17.781 1.00 92.00 171 ASP A C 1
ATOM 1257 O O . ASP A 1 171 ? 14.595 -11.566 -16.758 1.00 92.00 171 ASP A O 1
ATOM 1261 N N . VAL A 1 172 ? 13.013 -12.705 -17.915 1.00 90.56 172 VAL A N 1
ATOM 1262 C CA . VAL A 1 172 ? 12.005 -12.692 -16.861 1.00 90.56 172 VAL A CA 1
ATOM 1263 C C . VAL A 1 172 ? 11.734 -14.073 -16.269 1.00 90.56 172 VAL A C 1
ATOM 1265 O O . VAL A 1 172 ? 11.444 -15.048 -16.962 1.00 90.56 172 VAL A O 1
ATOM 1268 N N . ALA A 1 173 ? 11.743 -14.137 -14.939 1.00 86.81 173 ALA A N 1
ATOM 1269 C CA . ALA A 1 173 ? 11.315 -15.299 -14.172 1.00 86.81 173 ALA A CA 1
ATOM 1270 C C . ALA A 1 173 ? 9.783 -15.439 -14.170 1.00 86.81 173 ALA A C 1
ATOM 1272 O O . ALA A 1 173 ? 9.045 -14.476 -14.389 1.00 86.81 173 ALA A O 1
ATOM 1273 N N . ALA A 1 174 ? 9.297 -16.635 -13.826 1.00 85.50 174 ALA A N 1
ATOM 1274 C CA . ALA A 1 174 ? 7.888 -16.827 -13.513 1.00 85.50 174 ALA A CA 1
ATOM 1275 C C . ALA A 1 174 ? 7.517 -16.052 -12.246 1.00 85.50 174 ALA A C 1
ATOM 1277 O O . ALA A 1 174 ? 8.283 -15.998 -11.280 1.00 85.50 174 ALA A O 1
ATOM 1278 N N . GLY A 1 175 ? 6.310 -15.494 -12.222 1.00 83.25 175 GLY A N 1
ATOM 1279 C CA . GLY A 1 175 ? 5.833 -14.792 -11.042 1.00 83.25 175 GLY A CA 1
ATOM 1280 C C . GLY A 1 175 ? 4.330 -14.613 -10.995 1.00 83.25 175 GLY A C 1
ATOM 1281 O O . GLY A 1 175 ? 3.650 -14.590 -12.017 1.00 83.25 175 GLY A O 1
ATOM 1282 N N . LEU A 1 176 ? 3.817 -14.474 -9.775 1.00 83.62 176 LEU A N 1
ATOM 1283 C CA . LEU A 1 176 ? 2.414 -14.187 -9.512 1.00 83.62 176 LEU A CA 1
ATOM 1284 C C . LEU A 1 176 ? 2.244 -12.696 -9.221 1.00 83.62 176 LEU A C 1
ATOM 1286 O O . LEU A 1 176 ? 2.919 -12.142 -8.345 1.00 83.62 176 LEU A O 1
ATOM 1290 N N . VAL A 1 177 ? 1.324 -12.064 -9.946 1.00 86.50 177 VAL A N 1
ATOM 1291 C CA . VAL A 1 177 ? 1.036 -10.635 -9.842 1.00 86.50 177 VAL A CA 1
ATOM 1292 C C . VAL A 1 177 ? -0.445 -10.409 -9.581 1.00 86.50 177 VAL A C 1
ATOM 1294 O O . VAL A 1 177 ? -1.300 -11.043 -10.205 1.00 86.50 177 VAL A O 1
ATOM 1297 N N . LYS A 1 178 ? -0.747 -9.483 -8.663 1.00 84.62 178 LYS A N 1
ATOM 1298 C CA . LYS A 1 178 ? -2.107 -9.031 -8.382 1.00 84.62 178 LYS A CA 1
ATOM 1299 C C . LYS A 1 178 ? -2.234 -7.530 -8.600 1.00 84.62 178 LYS A C 1
ATOM 1301 O O . LYS A 1 178 ? -1.515 -6.758 -7.973 1.00 84.62 178 LYS A O 1
ATOM 1306 N N . VAL A 1 179 ? -3.179 -7.136 -9.448 1.00 86.44 179 VAL A N 1
ATOM 1307 C CA . VAL A 1 179 ? -3.522 -5.732 -9.707 1.00 86.44 179 VAL A CA 1
ATOM 1308 C C . VAL A 1 179 ? -5.033 -5.602 -9.624 1.00 86.44 179 VAL A C 1
ATOM 1310 O O . VAL A 1 179 ? -5.751 -6.355 -10.274 1.00 86.44 179 VAL A O 1
ATOM 1313 N N . HIS A 1 180 ? -5.527 -4.688 -8.790 1.00 84.12 180 HIS A N 1
ATOM 1314 C CA . HIS A 1 180 ? -6.963 -4.404 -8.664 1.00 84.12 180 HIS A CA 1
ATOM 1315 C C . HIS A 1 180 ? -7.843 -5.664 -8.473 1.00 84.12 180 HIS A C 1
ATOM 1317 O O . HIS A 1 180 ? -8.888 -5.830 -9.091 1.00 84.12 180 HIS A O 1
ATOM 1323 N N . ASN A 1 181 ? -7.417 -6.581 -7.596 1.00 81.50 181 ASN A N 1
ATOM 1324 C CA . ASN A 1 181 ? -8.067 -7.880 -7.332 1.00 81.50 181 ASN A CA 1
ATOM 1325 C C . ASN A 1 181 ? -8.002 -8.933 -8.449 1.00 81.50 181 ASN A C 1
ATOM 1327 O O . ASN A 1 181 ? -8.469 -10.051 -8.234 1.00 81.50 181 ASN A O 1
ATOM 1331 N N . VAL A 1 182 ? -7.357 -8.638 -9.573 1.00 82.81 182 VAL A N 1
ATOM 1332 C CA . VAL A 1 182 ? -7.104 -9.602 -10.644 1.00 82.81 182 VAL A CA 1
ATOM 1333 C C . VAL A 1 182 ? -5.742 -10.248 -10.423 1.00 82.81 182 VAL A C 1
ATOM 1335 O O . VAL A 1 182 ? -4.732 -9.556 -10.305 1.00 82.81 182 VAL A O 1
ATOM 1338 N N . LEU A 1 183 ? -5.721 -11.578 -10.343 1.00 85.94 183 LEU A N 1
ATOM 1339 C CA . LEU A 1 183 ? -4.508 -12.384 -10.209 1.00 85.94 183 LEU A CA 1
ATOM 1340 C C . LEU A 1 183 ? -4.088 -12.936 -11.569 1.00 85.94 183 LEU A C 1
ATOM 1342 O O . LEU A 1 183 ? -4.918 -13.472 -12.302 1.00 85.94 183 LEU A O 1
ATOM 1346 N N . LYS A 1 184 ? -2.792 -12.860 -11.873 1.00 88.06 184 LYS A N 1
ATOM 1347 C CA . LYS A 1 184 ? -2.197 -13.499 -13.045 1.00 88.06 184 LYS A CA 1
ATOM 1348 C C . LYS A 1 184 ? -0.852 -14.121 -12.707 1.00 88.06 184 LYS A C 1
ATOM 1350 O O . LYS A 1 184 ? -0.014 -13.504 -12.054 1.00 88.06 184 LYS A O 1
ATOM 1355 N N . GLU A 1 185 ? -0.653 -15.331 -13.207 1.00 88.75 185 GLU A N 1
ATOM 1356 C CA . GLU A 1 185 ? 0.651 -15.977 -13.272 1.00 88.75 185 GLU A CA 1
ATOM 1357 C C . GLU A 1 185 ? 1.320 -15.624 -14.606 1.00 88.75 185 GLU A C 1
ATOM 1359 O O . GLU A 1 185 ? 0.723 -15.764 -15.679 1.00 88.75 185 GLU A O 1
ATOM 1364 N N . PHE A 1 186 ? 2.548 -15.124 -14.536 1.00 86.75 186 PHE A N 1
ATOM 1365 C CA . PHE A 1 186 ? 3.422 -14.938 -15.683 1.00 86.75 186 PHE A CA 1
ATOM 1366 C C . PHE A 1 186 ? 4.342 -16.147 -15.812 1.00 86.75 186 PHE A C 1
ATOM 1368 O O . PHE A 1 186 ? 4.965 -16.566 -14.837 1.00 86.75 186 PHE A O 1
ATOM 1375 N N . ALA A 1 187 ? 4.429 -16.693 -17.023 1.00 86.69 187 ALA A N 1
ATOM 1376 C CA . ALA A 1 187 ? 5.412 -17.712 -17.360 1.00 86.69 187 ALA A CA 1
ATOM 1377 C C . ALA A 1 187 ? 6.803 -17.083 -17.539 1.00 86.69 187 ALA A C 1
ATOM 1379 O O . ALA A 1 187 ? 6.909 -15.908 -17.896 1.00 86.69 187 ALA A O 1
ATOM 1380 N N . VAL A 1 188 ? 7.849 -17.887 -17.327 1.00 89.38 188 VAL A N 1
ATOM 1381 C CA . VAL A 1 188 ? 9.241 -17.520 -17.639 1.00 89.38 188 VAL A CA 1
ATOM 1382 C C . VAL A 1 188 ? 9.350 -17.126 -19.114 1.00 89.38 188 VAL A C 1
ATOM 1384 O O . VAL A 1 188 ? 8.833 -17.844 -19.974 1.00 89.38 188 VAL A O 1
ATOM 1387 N N . GLN A 1 189 ? 10.051 -16.031 -19.409 1.00 91.50 189 GLN A N 1
ATOM 1388 C CA . GLN A 1 189 ? 10.435 -15.662 -20.773 1.00 91.50 189 GLN A CA 1
ATOM 1389 C C . GLN A 1 189 ? 11.896 -15.220 -20.773 1.00 91.50 189 GLN A C 1
ATOM 1391 O O . GLN A 1 189 ? 12.228 -14.187 -20.205 1.00 91.50 189 GLN A O 1
ATOM 1396 N N . ALA A 1 190 ? 12.752 -15.998 -21.432 1.00 89.31 190 ALA A N 1
ATOM 1397 C CA . ALA A 1 190 ? 14.184 -15.715 -21.490 1.00 89.31 190 ALA A CA 1
ATOM 1398 C C . ALA A 1 190 ? 14.514 -14.433 -22.277 1.00 89.31 190 ALA A C 1
ATOM 1400 O O . ALA A 1 190 ? 15.480 -13.753 -21.952 1.00 89.31 190 ALA A O 1
ATOM 1401 N N . ASP A 1 191 ? 13.688 -14.103 -23.275 1.00 92.56 191 ASP A N 1
ATOM 1402 C CA . ASP A 1 191 ? 13.816 -12.916 -24.122 1.00 92.56 191 ASP A CA 1
ATOM 1403 C C . ASP A 1 191 ? 12.474 -12.166 -24.137 1.00 92.56 191 ASP A C 1
ATOM 1405 O O . ASP A 1 191 ? 11.703 -12.238 -25.093 1.00 92.56 191 ASP A O 1
ATOM 1409 N N . PHE A 1 192 ? 12.140 -11.506 -23.026 1.00 93.44 192 PHE A N 1
ATOM 1410 C CA . PHE A 1 192 ? 11.033 -10.554 -23.007 1.00 93.44 192 PHE A CA 1
ATOM 1411 C C . PHE A 1 192 ? 11.477 -9.264 -23.702 1.00 93.44 192 PHE A C 1
ATOM 1413 O O . PHE A 1 192 ? 12.298 -8.513 -23.168 1.00 93.44 192 PHE A O 1
ATOM 1420 N N . ASP A 1 193 ? 10.913 -9.032 -24.881 1.00 94.38 193 ASP A N 1
ATOM 1421 C CA . ASP A 1 193 ? 11.117 -7.841 -25.703 1.00 94.38 193 ASP A CA 1
ATOM 1422 C C . ASP A 1 193 ? 10.488 -6.616 -25.023 1.00 94.38 193 ASP A C 1
ATOM 1424 O O . ASP A 1 193 ? 9.268 -6.533 -24.834 1.00 94.38 193 ASP A O 1
ATOM 1428 N N . ILE A 1 194 ? 11.343 -5.693 -24.575 1.00 94.25 194 ILE A N 1
ATOM 1429 C CA . ILE A 1 194 ? 10.914 -4.461 -23.903 1.00 94.25 194 ILE A CA 1
ATOM 1430 C C . ILE A 1 194 ? 10.738 -3.305 -24.882 1.00 94.25 194 ILE A C 1
ATOM 1432 O O . ILE A 1 194 ? 9.940 -2.413 -24.592 1.00 94.25 194 ILE A O 1
ATOM 1436 N N . ASP A 1 195 ? 11.492 -3.289 -25.982 1.00 95.75 195 ASP A N 1
ATOM 1437 C CA . ASP A 1 195 ? 11.412 -2.273 -27.027 1.00 95.75 195 ASP A CA 1
ATOM 1438 C C . ASP A 1 195 ? 12.281 -2.666 -28.228 1.00 95.75 195 ASP A C 1
ATOM 1440 O O . ASP A 1 195 ? 13.414 -3.125 -28.073 1.00 95.75 195 ASP A O 1
ATOM 1444 N N . ASN A 1 196 ? 11.789 -2.385 -29.427 1.00 95.06 196 ASN A N 1
ATOM 1445 C CA . ASN A 1 196 ? 12.513 -2.580 -30.672 1.00 95.06 196 ASN A CA 1
ATOM 1446 C C . ASN A 1 196 ? 12.034 -1.576 -31.718 1.00 95.06 196 ASN A C 1
ATOM 1448 O O . ASN A 1 196 ? 10.916 -1.055 -31.675 1.00 95.06 196 ASN A O 1
ATOM 1452 N N . GLY A 1 197 ? 12.884 -1.300 -32.700 1.00 95.12 197 GLY A N 1
ATOM 1453 C CA . GLY A 1 197 ? 12.526 -0.349 -33.738 1.00 95.12 197 GLY A CA 1
ATOM 1454 C C . GLY A 1 197 ? 13.612 -0.120 -34.769 1.00 95.12 197 GLY A C 1
ATOM 1455 O O . GLY A 1 197 ? 14.695 -0.696 -34.721 1.00 95.12 197 GLY A O 1
ATOM 1456 N N . ALA A 1 198 ? 13.292 0.740 -35.737 1.00 94.38 198 ALA A N 1
ATOM 1457 C CA . ALA A 1 198 ? 14.173 1.053 -36.860 1.00 94.38 198 ALA A CA 1
ATOM 1458 C C . ALA A 1 198 ? 15.258 2.089 -36.526 1.00 94.38 198 ALA A C 1
ATOM 1460 O O . ALA A 1 198 ? 16.275 2.132 -37.212 1.00 94.38 198 ALA A O 1
ATOM 1461 N N . GLU A 1 199 ? 15.037 2.918 -35.504 1.00 94.62 199 GLU A N 1
ATOM 1462 C CA . GLU A 1 199 ? 15.974 3.948 -35.062 1.00 94.62 199 GLU A CA 1
ATOM 1463 C C . GLU A 1 199 ? 16.083 3.913 -33.544 1.00 94.62 199 GLU A C 1
ATOM 1465 O O . GLU A 1 199 ? 15.086 4.052 -32.835 1.00 94.62 199 GLU A O 1
ATOM 1470 N N . SER A 1 200 ? 17.302 3.725 -33.053 1.00 94.12 200 SER A N 1
ATOM 1471 C CA . SER A 1 200 ? 17.533 3.639 -31.625 1.00 94.12 200 SER A CA 1
ATOM 1472 C C . SER A 1 200 ? 17.319 4.955 -30.876 1.00 94.12 200 SER A C 1
ATOM 1474 O O . SER A 1 200 ? 17.774 6.010 -31.330 1.00 94.12 200 SER A O 1
ATOM 1476 N N . PRO A 1 201 ? 16.740 4.898 -29.660 1.00 94.44 201 PRO A N 1
ATOM 1477 C CA . PRO A 1 201 ? 16.668 6.051 -28.769 1.00 94.44 201 PRO A CA 1
ATOM 1478 C C . PRO A 1 201 ? 18.032 6.468 -28.187 1.00 94.44 201 PRO A C 1
ATOM 1480 O O . PRO A 1 201 ? 18.151 7.571 -27.642 1.00 94.44 201 PRO A O 1
ATOM 1483 N N . LEU A 1 202 ? 19.054 5.609 -28.266 1.00 94.94 202 LEU A N 1
ATOM 1484 C CA . LEU A 1 202 ? 20.390 5.876 -27.738 1.00 94.94 202 LEU A CA 1
ATOM 1485 C C . LEU A 1 202 ? 21.275 6.587 -28.765 1.00 94.94 202 LEU A C 1
ATOM 1487 O O . LEU A 1 202 ? 21.231 6.329 -29.963 1.00 94.94 202 LEU A O 1
ATOM 1491 N N . SER A 1 203 ? 22.136 7.478 -28.282 1.00 94.44 203 SER A N 1
ATOM 1492 C CA . SER A 1 203 ? 23.140 8.153 -29.112 1.00 94.44 203 SER A CA 1
ATOM 1493 C C . SER A 1 203 ? 24.343 8.571 -28.275 1.00 94.44 203 SER A C 1
ATOM 1495 O O . SER A 1 203 ? 24.285 8.567 -27.047 1.00 94.44 203 SER A O 1
ATOM 1497 N N . ALA A 1 204 ? 25.425 9.018 -28.916 1.00 92.81 204 ALA A N 1
ATOM 1498 C CA . ALA A 1 204 ? 26.578 9.566 -28.197 1.00 92.81 204 ALA A CA 1
ATOM 1499 C C . ALA A 1 204 ? 26.214 10.744 -27.265 1.00 92.81 204 ALA A C 1
ATOM 1501 O O . ALA A 1 204 ? 26.833 10.910 -26.218 1.00 92.81 204 ALA A O 1
ATOM 1502 N N . ALA A 1 205 ? 25.199 11.547 -27.615 1.00 93.50 205 ALA A N 1
ATOM 1503 C CA . ALA A 1 205 ? 24.743 12.669 -26.787 1.00 93.50 205 ALA A CA 1
ATOM 1504 C C . ALA A 1 205 ? 23.765 12.245 -25.675 1.00 93.50 205 ALA A C 1
ATOM 1506 O O . ALA A 1 205 ? 23.605 12.956 -24.683 1.00 93.50 205 ALA A O 1
ATOM 1507 N N . LYS A 1 206 ? 23.091 11.103 -25.855 1.00 95.44 206 LYS A N 1
ATOM 1508 C CA . LYS A 1 206 ? 22.095 10.536 -24.939 1.00 95.44 206 LYS A CA 1
ATOM 1509 C C . LYS A 1 206 ? 22.360 9.034 -24.758 1.00 95.44 206 LYS A C 1
ATOM 1511 O O . LYS A 1 206 ? 21.646 8.221 -25.349 1.00 95.44 206 LYS A O 1
ATOM 1516 N N . PRO A 1 207 ? 23.432 8.660 -24.040 1.00 95.31 207 PRO A N 1
ATOM 1517 C CA . PRO A 1 207 ? 23.866 7.273 -23.950 1.00 95.31 207 PRO A CA 1
ATOM 1518 C C . PRO A 1 207 ? 23.011 6.418 -23.015 1.00 95.31 207 PRO A C 1
ATOM 1520 O O . PRO A 1 207 ? 23.147 5.204 -23.069 1.00 95.31 207 PRO A O 1
ATOM 1523 N N . ASP A 1 208 ? 22.157 7.003 -22.171 1.00 95.88 208 ASP A N 1
ATOM 1524 C CA . ASP A 1 208 ? 21.381 6.252 -21.184 1.00 95.88 208 ASP A CA 1
ATOM 1525 C C . ASP A 1 208 ? 19.876 6.385 -21.377 1.00 95.88 208 ASP A C 1
ATOM 1527 O O . ASP A 1 208 ? 19.360 7.482 -21.594 1.00 95.88 208 ASP A O 1
ATOM 1531 N N . ILE A 1 209 ? 19.166 5.277 -21.176 1.00 95.69 209 ILE A N 1
ATOM 1532 C CA . ILE A 1 209 ? 17.708 5.231 -21.052 1.00 95.69 209 ILE A CA 1
ATOM 1533 C C . ILE A 1 209 ? 17.314 4.213 -19.978 1.00 95.69 209 ILE A C 1
ATOM 1535 O O . ILE A 1 209 ? 17.988 3.201 -19.780 1.00 95.69 209 ILE A O 1
ATOM 1539 N N . ILE A 1 210 ? 16.226 4.483 -19.258 1.00 95.31 210 ILE A N 1
ATOM 1540 C CA . ILE A 1 210 ? 15.664 3.558 -18.270 1.00 95.31 210 ILE A CA 1
ATOM 1541 C C . ILE A 1 210 ? 14.268 3.158 -18.725 1.00 95.31 210 ILE A C 1
ATOM 1543 O O . ILE A 1 210 ? 13.421 4.023 -18.941 1.00 95.31 210 ILE A O 1
ATOM 1547 N N . TYR A 1 211 ? 14.026 1.855 -18.815 1.00 95.00 211 TYR A N 1
ATOM 1548 C CA . TYR A 1 211 ? 12.699 1.291 -19.019 1.00 95.00 211 TYR A CA 1
ATOM 1549 C C . TYR A 1 211 ? 12.132 0.823 -17.683 1.00 95.00 211 TYR A C 1
ATOM 1551 O O . TYR A 1 211 ? 12.824 0.188 -16.882 1.00 95.00 211 TYR A O 1
ATOM 1559 N N . THR A 1 212 ? 10.856 1.118 -17.455 1.00 94.00 212 THR A N 1
ATOM 1560 C CA . THR A 1 212 ? 10.072 0.539 -16.363 1.00 94.00 212 THR A CA 1
ATOM 1561 C C . THR A 1 212 ? 9.070 -0.426 -16.961 1.00 94.00 212 THR A C 1
ATOM 1563 O O . THR A 1 212 ? 8.268 -0.035 -17.806 1.00 94.00 212 THR A O 1
ATOM 1566 N N . VAL A 1 213 ? 9.071 -1.667 -16.486 1.00 92.62 213 VAL A N 1
ATOM 1567 C CA . VAL A 1 213 ? 8.027 -2.632 -16.839 1.00 92.62 213 VAL A CA 1
ATOM 1568 C C . VAL A 1 213 ? 6.991 -2.653 -15.726 1.00 92.62 213 VAL A C 1
ATOM 1570 O O . VAL A 1 213 ? 7.321 -2.768 -14.539 1.00 92.62 213 VAL A O 1
ATOM 1573 N N . VAL A 1 214 ? 5.725 -2.511 -16.108 1.00 92.25 214 VAL A N 1
ATOM 1574 C CA . VAL A 1 214 ? 4.586 -2.538 -15.189 1.00 92.25 214 VAL A CA 1
ATOM 1575 C C . VAL A 1 214 ? 3.659 -3.698 -15.508 1.00 92.25 214 VAL A C 1
ATOM 1577 O O . VAL A 1 214 ? 3.564 -4.124 -16.655 1.00 92.25 214 VAL A O 1
ATOM 1580 N N . ALA A 1 215 ? 2.952 -4.195 -14.500 1.00 92.38 215 ALA A N 1
ATOM 1581 C CA . ALA A 1 215 ? 1.759 -4.997 -14.722 1.00 92.38 215 ALA A CA 1
ATOM 1582 C C . ALA A 1 215 ? 0.558 -4.056 -14.742 1.00 92.38 215 ALA A C 1
ATOM 1584 O O . ALA A 1 215 ? 0.296 -3.390 -13.741 1.00 92.38 215 ALA A O 1
ATOM 1585 N N . ALA A 1 216 ? -0.147 -3.997 -15.865 1.00 93.44 216 ALA A N 1
ATOM 1586 C CA . ALA A 1 216 ? -1.351 -3.201 -16.054 1.00 93.44 216 ALA A CA 1
ATOM 1587 C C . ALA A 1 216 ? -2.579 -4.110 -16.079 1.00 93.44 216 ALA A C 1
ATOM 1589 O O . ALA A 1 216 ? -2.543 -5.168 -16.700 1.00 93.44 216 ALA A O 1
ATOM 1590 N N . GLU A 1 217 ? -3.654 -3.705 -15.409 1.00 92.62 217 GLU A N 1
ATOM 1591 C CA . GLU A 1 217 ? -4.938 -4.404 -15.439 1.00 92.62 217 GLU A CA 1
ATOM 1592 C C . GLU A 1 217 ? -5.976 -3.598 -16.209 1.00 92.62 217 GLU A C 1
ATOM 1594 O O . GLU A 1 217 ? -6.292 -2.469 -15.836 1.00 92.62 217 GLU A O 1
ATOM 1599 N N . ALA A 1 218 ? -6.531 -4.214 -17.250 1.00 91.44 218 ALA A N 1
ATOM 1600 C CA . ALA A 1 218 ? -7.679 -3.692 -17.969 1.00 91.44 218 ALA A CA 1
ATOM 1601 C C . ALA A 1 218 ? -8.690 -4.811 -18.217 1.00 91.44 218 ALA A C 1
ATOM 1603 O O . ALA A 1 218 ? -8.366 -5.844 -18.806 1.00 91.44 218 ALA A O 1
ATOM 1604 N N . ASN A 1 219 ? -9.944 -4.574 -17.828 1.00 90.12 219 ASN A N 1
ATOM 1605 C CA . ASN A 1 219 ? -11.071 -5.471 -18.092 1.00 90.12 219 ASN A CA 1
ATOM 1606 C C . ASN A 1 219 ? -10.838 -6.917 -17.611 1.00 90.12 219 ASN A C 1
ATOM 1608 O O . ASN A 1 219 ? -11.212 -7.871 -18.293 1.00 90.12 219 ASN A O 1
ATOM 1612 N N . GLY A 1 220 ? -10.206 -7.095 -16.448 1.00 87.69 220 GLY A N 1
ATOM 1613 C CA . GLY A 1 220 ? -9.932 -8.415 -15.880 1.00 87.69 220 GLY A CA 1
ATOM 1614 C C . GLY A 1 220 ? -8.705 -9.114 -16.468 1.00 87.69 220 GLY A C 1
ATOM 1615 O O . GLY A 1 220 ? -8.463 -10.279 -16.152 1.00 87.69 220 GLY A O 1
ATOM 1616 N N . VAL A 1 221 ? -7.924 -8.435 -17.312 1.00 88.81 221 VAL A N 1
ATOM 1617 C CA . VAL A 1 221 ? -6.711 -8.981 -17.926 1.00 88.81 221 VAL A CA 1
ATOM 1618 C C . VAL A 1 221 ? -5.503 -8.194 -17.447 1.00 88.81 221 VAL A C 1
ATOM 1620 O O . VAL A 1 221 ? -5.431 -6.982 -17.627 1.00 88.81 221 VAL A O 1
ATOM 1623 N N . VAL A 1 222 ? -4.530 -8.903 -16.872 1.00 92.88 222 VAL A N 1
ATOM 1624 C CA . VAL A 1 222 ? -3.239 -8.319 -16.495 1.00 92.88 222 VAL A CA 1
ATOM 1625 C C . VAL A 1 222 ? -2.233 -8.521 -17.632 1.00 92.88 222 VAL A C 1
ATOM 1627 O O . VAL A 1 222 ? -2.060 -9.641 -18.121 1.00 92.88 222 VAL A O 1
ATOM 1630 N N . THR A 1 223 ? -1.539 -7.473 -18.059 1.00 92.81 223 THR A N 1
ATOM 1631 C CA . THR A 1 223 ? -0.484 -7.523 -19.086 1.00 92.81 223 THR A CA 1
ATOM 1632 C C . THR A 1 223 ? 0.787 -6.844 -18.591 1.00 92.81 223 THR A C 1
ATOM 1634 O O . THR A 1 223 ? 0.734 -5.935 -17.768 1.00 92.81 223 THR A O 1
ATOM 1637 N N . MET A 1 224 ? 1.943 -7.311 -19.067 1.00 92.38 224 MET A N 1
ATOM 1638 C CA . MET A 1 224 ? 3.205 -6.601 -18.861 1.00 92.38 224 MET A CA 1
ATOM 1639 C C . MET A 1 224 ? 3.322 -5.515 -19.921 1.00 92.38 224 MET A C 1
ATOM 1641 O O . MET A 1 224 ? 3.162 -5.801 -21.105 1.00 92.38 224 MET A O 1
ATOM 1645 N N . VAL A 1 225 ? 3.578 -4.284 -19.490 1.00 94.75 225 VAL A N 1
ATOM 1646 C CA . VAL A 1 225 ? 3.709 -3.123 -20.369 1.00 94.75 225 VAL A CA 1
ATOM 1647 C C . VAL A 1 225 ? 5.058 -2.460 -20.089 1.00 94.75 225 VAL A C 1
ATOM 1649 O O . VAL A 1 225 ? 5.259 -1.951 -18.980 1.00 94.75 225 VAL A O 1
ATOM 1652 N N . PRO A 1 226 ? 6.002 -2.485 -21.041 1.00 95.12 226 PRO A N 1
ATOM 1653 C CA . PRO A 1 226 ? 7.222 -1.701 -20.947 1.00 95.12 226 PRO A CA 1
ATOM 1654 C C . PRO A 1 226 ? 6.921 -0.227 -21.241 1.00 95.12 226 PRO A C 1
ATOM 1656 O O . PRO A 1 226 ? 6.160 0.109 -22.146 1.00 95.12 226 PRO A O 1
ATOM 1659 N N . VAL A 1 227 ? 7.512 0.670 -20.455 1.00 96.38 227 VAL A N 1
ATOM 1660 C CA . VAL A 1 227 ? 7.412 2.118 -20.647 1.00 96.38 227 VAL A CA 1
ATOM 1661 C C . VAL A 1 227 ? 8.813 2.711 -20.624 1.00 96.38 227 VAL A C 1
ATOM 1663 O O . VAL A 1 227 ? 9.559 2.530 -19.658 1.00 96.38 227 VAL A O 1
ATOM 1666 N N . ALA A 1 228 ? 9.161 3.435 -21.683 1.00 96.06 228 ALA A N 1
ATOM 1667 C CA . ALA A 1 228 ? 10.442 4.110 -21.811 1.00 96.06 228 ALA A CA 1
ATOM 1668 C C . ALA A 1 228 ? 10.472 5.422 -21.010 1.00 96.06 228 ALA A C 1
ATOM 1670 O O . ALA A 1 228 ? 9.532 6.221 -21.038 1.00 96.06 228 ALA A O 1
ATOM 1671 N N . GLY A 1 229 ? 11.581 5.666 -20.314 1.00 95.31 229 GLY A N 1
ATOM 1672 C CA . GLY A 1 229 ? 11.970 7.001 -19.873 1.00 95.31 229 GLY A CA 1
ATOM 1673 C C . GLY A 1 229 ? 12.503 7.844 -21.035 1.00 95.31 229 GLY A C 1
ATOM 1674 O O . GLY A 1 229 ? 12.496 7.436 -22.195 1.00 95.31 229 GLY A O 1
ATOM 1675 N N . ALA A 1 230 ? 13.005 9.037 -20.727 1.00 94.44 230 ALA A N 1
ATOM 1676 C CA . ALA A 1 230 ? 13.688 9.854 -21.724 1.00 94.44 230 ALA A CA 1
ATOM 1677 C C . ALA A 1 230 ? 15.164 9.449 -21.820 1.00 94.44 230 ALA A C 1
ATOM 1679 O O . ALA A 1 230 ? 15.856 9.410 -20.800 1.00 94.44 230 ALA A O 1
ATOM 1680 N N . ALA A 1 231 ? 15.654 9.217 -23.040 1.00 94.94 231 ALA A N 1
ATOM 1681 C CA . ALA A 1 231 ? 17.085 9.073 -23.269 1.00 94.94 231 ALA A CA 1
ATOM 1682 C C . ALA A 1 231 ? 17.810 10.374 -22.886 1.00 94.94 231 ALA A C 1
ATOM 1684 O O . ALA A 1 231 ? 17.398 11.473 -23.285 1.00 94.94 231 ALA A O 1
ATOM 1685 N N . ALA A 1 232 ? 18.886 10.260 -22.116 1.00 95.81 232 ALA A N 1
ATOM 1686 C CA . ALA A 1 232 ? 19.583 11.397 -21.532 1.00 95.81 232 ALA A CA 1
ATOM 1687 C C . ALA A 1 232 ? 21.099 11.176 -21.463 1.00 95.81 232 ALA A C 1
ATOM 1689 O O . ALA A 1 232 ? 21.610 10.092 -21.748 1.00 95.81 232 ALA A O 1
ATOM 1690 N N . ALA A 1 233 ? 21.811 12.247 -21.100 1.00 93.56 233 ALA A N 1
ATOM 1691 C CA . ALA A 1 233 ? 23.229 12.195 -20.766 1.00 93.56 233 ALA A CA 1
ATOM 1692 C C . ALA A 1 233 ? 23.496 11.186 -19.637 1.00 93.56 233 ALA A C 1
ATOM 1694 O O . ALA A 1 233 ? 22.586 10.846 -18.871 1.00 93.56 233 ALA A O 1
ATOM 1695 N N . ALA A 1 234 ? 24.755 10.760 -19.516 1.00 79.44 234 ALA A N 1
ATOM 1696 C CA . ALA A 1 234 ? 25.162 9.841 -18.465 1.00 79.44 234 ALA A CA 1
ATOM 1697 C C . ALA A 1 234 ? 24.710 10.335 -17.080 1.00 79.44 234 ALA A C 1
ATOM 1699 O O . ALA A 1 234 ? 24.880 11.510 -16.758 1.00 79.44 234 ALA A O 1
ATOM 1700 N N . ASP A 1 235 ? 24.070 9.451 -16.310 1.00 79.06 235 ASP A N 1
ATOM 1701 C CA . ASP A 1 235 ? 23.540 9.696 -14.952 1.00 79.06 235 ASP A CA 1
ATOM 1702 C C . ASP A 1 235 ? 22.399 10.723 -14.831 1.00 79.06 235 ASP A C 1
ATOM 1704 O O . ASP A 1 235 ? 21.892 10.965 -13.736 1.00 79.06 235 ASP A O 1
ATOM 1708 N N . ALA A 1 236 ? 21.932 11.279 -15.952 1.00 88.75 236 ALA A N 1
ATOM 1709 C CA . ALA A 1 236 ? 20.737 12.122 -16.016 1.00 88.75 236 ALA A CA 1
ATOM 1710 C C . ALA A 1 236 ? 19.483 11.349 -16.464 1.00 88.75 236 ALA A C 1
ATOM 1712 O O . ALA A 1 236 ? 18.377 11.892 -16.420 1.00 88.75 236 ALA A O 1
ATOM 1713 N N . ALA A 1 237 ? 19.638 10.098 -16.911 1.00 91.38 237 ALA A N 1
ATOM 1714 C CA . ALA A 1 237 ? 18.513 9.252 -17.286 1.00 91.38 237 ALA A CA 1
ATOM 1715 C C . ALA A 1 237 ? 17.671 8.906 -16.055 1.00 91.38 237 ALA A C 1
ATOM 1717 O O . ALA A 1 237 ? 18.176 8.414 -15.046 1.00 91.38 237 ALA A O 1
ATOM 1718 N N . ALA A 1 238 ? 16.370 9.151 -16.161 1.00 93.06 238 ALA A N 1
ATOM 1719 C CA . ALA A 1 238 ? 15.403 8.877 -15.112 1.00 93.06 238 ALA A CA 1
ATOM 1720 C C . ALA A 1 238 ? 14.365 7.871 -15.606 1.00 93.06 238 ALA A C 1
ATOM 1722 O O . ALA A 1 238 ? 13.963 7.890 -16.773 1.00 93.06 238 ALA A O 1
ATOM 1723 N N . ALA A 1 239 ? 13.904 7.018 -14.692 1.00 92.94 239 ALA A N 1
ATOM 1724 C CA . ALA A 1 239 ? 12.752 6.165 -14.943 1.00 92.94 239 ALA A CA 1
ATOM 1725 C C . ALA A 1 239 ? 11.518 7.024 -15.299 1.00 92.94 239 ALA A C 1
ATOM 1727 O O . ALA A 1 239 ? 11.380 8.145 -14.788 1.00 92.94 239 ALA A O 1
ATOM 1728 N N . PRO A 1 240 ? 10.602 6.523 -16.145 1.00 94.50 240 PRO A N 1
ATOM 1729 C CA . PRO A 1 240 ? 9.373 7.230 -16.476 1.00 94.50 240 PRO A CA 1
ATOM 1730 C C . PRO A 1 240 ? 8.569 7.577 -15.215 1.00 94.50 240 PRO A C 1
ATOM 1732 O O . PRO A 1 240 ? 8.418 6.787 -14.276 1.00 94.50 240 PRO A O 1
ATOM 1735 N N . THR A 1 241 ? 8.031 8.795 -15.193 1.00 94.56 241 THR A N 1
ATOM 1736 C CA . THR A 1 241 ? 7.214 9.271 -14.073 1.00 94.56 241 THR A CA 1
ATOM 1737 C C . THR A 1 241 ? 5.904 8.490 -13.989 1.00 94.56 241 THR A C 1
ATOM 1739 O O . THR A 1 241 ? 5.420 7.944 -14.978 1.00 94.56 241 THR A O 1
ATOM 1742 N N . THR A 1 242 ? 5.266 8.479 -12.816 1.00 92.25 242 THR A N 1
ATOM 1743 C CA . THR A 1 242 ? 3.928 7.881 -12.639 1.00 92.25 242 THR A CA 1
ATOM 1744 C C . THR A 1 242 ? 2.920 8.422 -13.661 1.00 92.25 242 THR A C 1
ATOM 1746 O O . THR A 1 242 ? 2.124 7.658 -14.193 1.00 92.25 242 THR A O 1
ATOM 1749 N N . ALA A 1 243 ? 2.978 9.718 -13.984 1.00 93.31 243 ALA A N 1
ATOM 1750 C CA . ALA A 1 243 ? 2.102 10.320 -14.986 1.00 93.31 243 ALA A CA 1
ATOM 1751 C C . ALA A 1 243 ? 2.372 9.778 -16.400 1.00 93.31 243 ALA A C 1
ATOM 1753 O O . ALA A 1 243 ? 1.425 9.466 -17.117 1.00 93.31 243 ALA A O 1
ATOM 1754 N N . ALA A 1 244 ? 3.646 9.618 -16.780 1.00 95.00 244 ALA A N 1
ATOM 1755 C CA . ALA A 1 244 ? 4.028 9.048 -18.071 1.00 95.00 244 ALA A CA 1
ATOM 1756 C C . ALA A 1 244 ? 3.600 7.578 -18.198 1.00 95.00 244 ALA A C 1
ATOM 1758 O O . ALA A 1 244 ? 3.060 7.189 -19.227 1.00 95.00 244 ALA A O 1
ATOM 1759 N N . ILE A 1 245 ? 3.766 6.786 -17.133 1.00 95.62 245 ILE A N 1
ATOM 1760 C CA . ILE A 1 245 ? 3.326 5.384 -17.095 1.00 95.62 245 ILE A CA 1
ATOM 1761 C C . ILE A 1 245 ? 1.804 5.295 -17.238 1.00 95.62 245 ILE A C 1
ATOM 1763 O O . ILE A 1 245 ? 1.319 4.585 -18.109 1.00 95.62 245 ILE A O 1
ATOM 1767 N N . THR A 1 246 ? 1.042 6.049 -16.440 1.00 94.44 246 THR A N 1
ATOM 1768 C CA . THR A 1 246 ? -0.428 6.072 -16.536 1.00 94.44 246 THR A CA 1
ATOM 1769 C C . THR A 1 246 ? -0.903 6.488 -17.927 1.00 94.44 246 THR A C 1
ATOM 1771 O O . THR A 1 246 ? -1.868 5.921 -18.433 1.00 94.44 246 THR A O 1
ATOM 1774 N N . ALA A 1 247 ? -0.227 7.448 -18.564 1.00 95.81 247 ALA A N 1
ATOM 1775 C CA . ALA A 1 247 ? -0.546 7.858 -19.927 1.00 95.81 247 ALA A CA 1
ATOM 1776 C C . ALA A 1 247 ? -0.243 6.753 -20.955 1.00 95.81 247 ALA A C 1
ATOM 1778 O O . ALA A 1 247 ? -1.079 6.498 -21.816 1.00 95.81 247 ALA A O 1
ATOM 1779 N N . ALA A 1 248 ? 0.908 6.080 -20.848 1.00 94.56 248 ALA A N 1
ATOM 1780 C CA . ALA A 1 248 ? 1.302 4.991 -21.746 1.00 94.56 248 ALA A CA 1
ATOM 1781 C C . ALA A 1 248 ? 0.393 3.758 -21.612 1.00 94.56 248 ALA A C 1
ATOM 1783 O O . ALA A 1 248 ? 0.035 3.135 -22.607 1.00 94.56 248 ALA A O 1
ATOM 1784 N N . VAL A 1 249 ? -0.010 3.430 -20.384 1.00 94.50 249 VAL A N 1
ATOM 1785 C CA . VAL A 1 249 ? -0.925 2.322 -20.076 1.00 94.50 249 VAL A CA 1
ATOM 1786 C C . VAL A 1 249 ? -2.381 2.669 -20.429 1.00 94.50 249 VAL A C 1
ATOM 1788 O O . VAL A 1 249 ? -3.174 1.789 -20.747 1.00 94.50 249 VAL A O 1
ATOM 1791 N N . GLY A 1 250 ? -2.753 3.951 -20.377 1.00 94.50 250 GLY A N 1
ATOM 1792 C CA . GLY A 1 250 ? -4.114 4.437 -20.634 1.00 94.50 250 GLY A CA 1
ATOM 1793 C C . GLY A 1 250 ? -5.045 4.418 -19.413 1.00 94.50 250 GLY A C 1
ATOM 1794 O O . GLY A 1 250 ? -6.194 4.846 -19.514 1.00 94.50 250 GLY A O 1
ATOM 1795 N N . HIS A 1 251 ? -4.571 3.958 -18.252 1.00 89.00 251 HIS A N 1
ATOM 1796 C CA . HIS A 1 251 ? -5.305 3.954 -16.983 1.00 89.00 251 HIS A CA 1
ATOM 1797 C C . HIS A 1 251 ? -4.350 3.896 -15.781 1.00 89.00 251 HIS A C 1
ATOM 1799 O O . HIS A 1 251 ? -3.154 3.663 -15.931 1.00 89.00 251 HIS A O 1
ATOM 1805 N N . ALA A 1 252 ? -4.877 4.104 -14.569 1.00 89.75 252 ALA A N 1
ATOM 1806 C CA . ALA A 1 252 ? -4.090 4.121 -13.328 1.00 89.75 252 ALA A CA 1
ATOM 1807 C C . ALA A 1 252 ? -3.952 2.745 -12.642 1.00 89.75 252 ALA A C 1
ATOM 1809 O O . ALA A 1 252 ? -3.210 2.620 -11.671 1.00 89.75 252 ALA A O 1
ATOM 1810 N N . ASN A 1 253 ? -4.652 1.714 -13.131 1.00 90.00 253 ASN A N 1
ATOM 1811 C CA . ASN A 1 253 ? -4.582 0.350 -12.590 1.00 90.00 253 ASN A CA 1
ATOM 1812 C C . ASN A 1 253 ? -3.299 -0.369 -13.034 1.00 90.00 253 ASN A C 1
ATOM 1814 O O . ASN A 1 253 ? -3.325 -1.206 -13.934 1.00 90.00 253 ASN A O 1
ATOM 1818 N N . TRP A 1 254 ? -2.165 -0.031 -12.431 1.00 91.56 254 TRP A N 1
ATOM 1819 C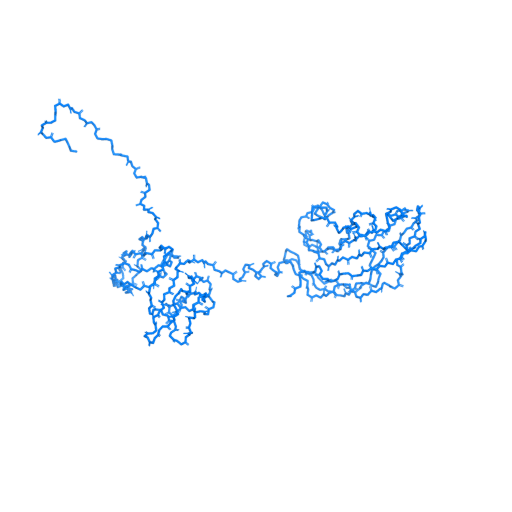 CA . TRP A 1 254 ? -0.898 -0.702 -12.703 1.00 91.56 254 TRP A CA 1
ATOM 1820 C C . TRP A 1 254 ? 0.023 -0.703 -11.484 1.00 91.56 254 TRP A C 1
ATOM 1822 O O . TRP A 1 254 ? -0.115 0.118 -10.577 1.00 91.56 254 TRP A O 1
ATOM 1832 N N . ILE A 1 255 ? 0.999 -1.613 -11.485 1.00 88.38 255 ILE A N 1
ATOM 1833 C CA . ILE A 1 255 ? 2.067 -1.674 -10.478 1.00 88.38 255 ILE A CA 1
ATOM 1834 C C . ILE A 1 255 ? 3.434 -1.834 -11.146 1.00 88.38 255 ILE A C 1
ATOM 1836 O O . ILE A 1 255 ? 3.548 -2.487 -12.183 1.00 88.38 255 ILE A O 1
ATOM 1840 N N . ARG A 1 256 ? 4.488 -1.252 -10.557 1.00 89.19 256 ARG A N 1
ATOM 1841 C CA . ARG A 1 256 ? 5.864 -1.402 -11.067 1.00 89.19 256 ARG A CA 1
ATOM 1842 C C . ARG A 1 256 ? 6.411 -2.786 -10.739 1.00 89.19 256 ARG A C 1
ATOM 1844 O O . ARG A 1 256 ? 6.300 -3.236 -9.601 1.00 89.19 256 ARG A O 1
ATOM 1851 N N . LEU A 1 257 ? 7.025 -3.431 -11.729 1.00 87.50 257 LEU A N 1
ATOM 1852 C CA . LEU A 1 257 ? 7.629 -4.756 -11.578 1.00 87.50 257 LEU A CA 1
ATOM 1853 C C . LEU A 1 257 ? 9.147 -4.674 -11.430 1.00 87.50 257 LEU A C 1
ATOM 1855 O O . LEU A 1 257 ? 9.720 -5.360 -10.582 1.00 87.50 257 LEU A O 1
ATOM 1859 N N . PHE A 1 258 ? 9.801 -3.876 -12.271 1.00 88.00 258 PHE A N 1
ATOM 1860 C CA . PHE A 1 258 ? 11.246 -3.670 -12.260 1.00 88.00 258 PHE A CA 1
ATOM 1861 C C . PHE A 1 258 ? 11.645 -2.494 -13.152 1.00 88.00 258 PHE A C 1
ATOM 1863 O O . PHE A 1 258 ? 10.865 -2.050 -14.001 1.00 88.00 258 PHE A O 1
ATOM 1870 N N . ASN A 1 259 ? 12.889 -2.048 -12.981 1.00 91.56 259 ASN A N 1
ATOM 1871 C CA . ASN A 1 259 ? 13.555 -1.144 -13.904 1.00 91.56 259 ASN A CA 1
ATOM 1872 C C . ASN A 1 259 ? 14.737 -1.850 -14.573 1.00 91.56 259 ASN A C 1
ATOM 1874 O O . ASN A 1 259 ? 15.408 -2.689 -13.972 1.00 91.56 259 ASN A O 1
ATOM 1878 N N . THR A 1 260 ? 15.016 -1.457 -15.810 1.00 91.81 260 THR A N 1
ATOM 1879 C CA . THR A 1 260 ? 16.237 -1.836 -16.520 1.00 91.81 260 THR A CA 1
ATOM 1880 C C . THR A 1 260 ? 16.844 -0.599 -17.169 1.00 91.81 260 THR A C 1
ATOM 1882 O O . THR A 1 260 ? 16.140 0.185 -17.811 1.00 91.81 260 THR A O 1
ATOM 1885 N N . ARG A 1 261 ? 18.140 -0.375 -16.945 1.00 93.12 261 ARG A N 1
ATOM 1886 C CA . ARG A 1 261 ? 18.901 0.715 -17.570 1.00 93.12 261 ARG A CA 1
ATOM 1887 C C . ARG A 1 261 ? 19.681 0.143 -18.736 1.00 93.12 261 ARG A C 1
ATOM 1889 O O . ARG A 1 261 ? 20.430 -0.807 -18.542 1.00 93.12 261 ARG A O 1
ATOM 1896 N N . LEU A 1 262 ? 19.550 0.761 -19.901 1.00 94.06 262 LEU A N 1
ATOM 1897 C CA . LEU A 1 262 ? 20.406 0.520 -21.055 1.00 94.06 262 LEU A CA 1
ATOM 1898 C C . LEU A 1 262 ? 21.399 1.667 -21.183 1.00 94.06 262 LEU A C 1
ATOM 1900 O O . LEU A 1 262 ? 21.015 2.836 -21.110 1.00 94.06 262 LEU A O 1
ATOM 1904 N N . HIS A 1 263 ? 22.661 1.306 -21.372 1.00 94.38 263 HIS A N 1
ATOM 1905 C CA . HIS A 1 263 ? 23.776 2.226 -21.503 1.00 94.38 263 HIS A CA 1
ATOM 1906 C C . HIS A 1 263 ? 24.531 1.943 -22.800 1.00 94.38 263 HIS A C 1
ATOM 1908 O O . HIS A 1 263 ? 25.047 0.846 -23.002 1.00 94.38 263 HIS A O 1
ATOM 1914 N N . ARG A 1 264 ? 24.633 2.929 -23.686 1.00 94.44 264 ARG A N 1
ATOM 1915 C CA . ARG A 1 264 ? 25.440 2.854 -24.906 1.00 94.44 264 ARG A CA 1
ATOM 1916 C C . ARG A 1 264 ? 26.926 2.847 -24.551 1.00 94.44 264 ARG A C 1
ATOM 1918 O O . ARG A 1 264 ? 27.428 3.823 -24.001 1.00 94.44 264 ARG A O 1
ATOM 1925 N N . THR A 1 265 ? 27.642 1.803 -24.956 1.00 93.56 265 THR A N 1
ATOM 1926 C CA . THR A 1 265 ? 29.100 1.696 -24.781 1.00 93.56 265 THR A CA 1
ATOM 1927 C C . THR A 1 265 ? 29.873 2.051 -26.047 1.00 93.56 265 THR A C 1
ATOM 1929 O O . THR A 1 265 ? 30.980 2.575 -25.949 1.00 93.56 265 THR A O 1
ATOM 1932 N N . ASP A 1 266 ? 29.286 1.827 -27.225 1.00 93.19 266 ASP A N 1
ATOM 1933 C CA . ASP A 1 266 ? 29.851 2.205 -28.524 1.00 93.19 266 ASP A CA 1
ATOM 1934 C C . ASP A 1 266 ? 28.734 2.400 -29.571 1.00 93.19 266 ASP A C 1
ATOM 1936 O O . ASP A 1 266 ? 27.554 2.229 -29.271 1.00 93.19 266 ASP A O 1
ATOM 1940 N N . ALA A 1 267 ? 29.084 2.751 -30.810 1.00 91.94 267 ALA A N 1
ATOM 1941 C CA . ALA A 1 267 ? 28.142 3.009 -31.900 1.00 91.94 267 ALA A CA 1
ATOM 1942 C C . ALA A 1 267 ? 27.234 1.816 -32.250 1.00 91.94 267 ALA A C 1
ATOM 1944 O O . ALA A 1 267 ? 26.145 2.019 -32.781 1.00 91.94 267 ALA A O 1
ATOM 1945 N N . ALA A 1 268 ? 27.673 0.590 -31.955 1.00 91.81 268 ALA A N 1
ATOM 1946 C CA . ALA A 1 268 ? 26.924 -0.644 -32.201 1.00 91.81 268 ALA A CA 1
ATOM 1947 C C . ALA A 1 268 ? 26.846 -1.549 -30.955 1.00 91.81 268 ALA A C 1
ATOM 1949 O O . ALA A 1 268 ? 26.716 -2.767 -31.072 1.00 91.81 268 ALA A O 1
ATOM 1950 N N . ALA A 1 269 ? 27.015 -0.977 -29.757 1.00 90.75 269 ALA A N 1
ATOM 1951 C CA . ALA A 1 269 ? 27.071 -1.750 -28.522 1.00 90.75 269 ALA A CA 1
ATOM 1952 C C . ALA A 1 269 ? 26.413 -1.021 -27.348 1.00 90.75 269 ALA A C 1
ATOM 1954 O O . ALA A 1 269 ? 26.533 0.197 -27.183 1.00 90.75 269 ALA A O 1
ATOM 1955 N N . CYS A 1 270 ? 25.763 -1.801 -26.489 1.00 93.62 270 CYS A N 1
ATOM 1956 C CA . CYS A 1 270 ? 25.190 -1.340 -25.235 1.00 93.62 270 CYS A CA 1
ATOM 1957 C C . CYS A 1 270 ? 25.387 -2.373 -24.122 1.00 93.62 270 CYS A C 1
ATOM 1959 O O . CYS A 1 270 ? 25.584 -3.562 -24.371 1.00 93.62 270 CYS A O 1
ATOM 1961 N N . THR A 1 271 ? 25.312 -1.913 -22.881 1.00 92.62 271 THR A N 1
ATOM 1962 C CA . THR A 1 271 ? 25.224 -2.735 -21.676 1.00 92.62 271 THR A CA 1
ATOM 1963 C C . THR A 1 271 ? 23.902 -2.479 -20.973 1.00 92.62 271 THR A C 1
ATOM 1965 O O . THR A 1 271 ? 23.225 -1.479 -21.220 1.00 92.62 271 THR A O 1
ATOM 1968 N N . GLN A 1 272 ? 23.523 -3.402 -20.095 1.00 91.25 272 GLN A N 1
ATOM 1969 C CA . GLN A 1 272 ? 22.265 -3.337 -19.371 1.00 91.25 272 GLN A CA 1
ATOM 1970 C C . GLN A 1 272 ? 22.492 -3.583 -17.880 1.00 91.25 272 GLN A C 1
ATOM 1972 O O . GLN A 1 272 ? 23.275 -4.456 -17.500 1.00 91.25 272 GLN A O 1
ATOM 1977 N N . THR A 1 273 ? 21.798 -2.814 -17.045 1.00 88.94 273 THR A N 1
ATOM 1978 C CA . THR A 1 273 ? 21.796 -2.967 -15.588 1.00 88.94 273 THR A CA 1
ATOM 1979 C C . THR A 1 273 ? 20.377 -3.219 -15.106 1.00 88.94 273 THR A C 1
ATOM 1981 O O . THR A 1 273 ? 19.446 -2.503 -15.476 1.00 88.94 273 THR A O 1
ATOM 1984 N N . TYR A 1 274 ? 20.233 -4.216 -14.239 1.00 85.25 274 TYR A N 1
ATOM 1985 C CA . TYR A 1 274 ? 18.953 -4.712 -13.747 1.00 85.25 274 TYR A CA 1
ATOM 1986 C C . TYR A 1 274 ? 18.680 -4.189 -12.336 1.00 85.25 274 TYR A C 1
ATOM 1988 O O . TYR A 1 274 ? 19.524 -4.344 -11.453 1.00 85.25 274 TYR A O 1
ATOM 1996 N N . ASP A 1 275 ? 17.500 -3.609 -12.105 1.00 82.50 275 ASP A N 1
ATOM 1997 C CA . ASP A 1 275 ? 17.084 -3.145 -10.781 1.00 82.50 275 ASP A CA 1
ATOM 1998 C C . ASP A 1 275 ? 15.748 -3.769 -10.354 1.00 82.50 275 ASP A C 1
ATOM 2000 O O . ASP A 1 275 ? 14.661 -3.438 -10.840 1.00 82.50 275 ASP A O 1
ATOM 2004 N N . ASN A 1 276 ? 15.865 -4.675 -9.383 1.00 72.00 276 ASN A N 1
ATOM 2005 C CA . ASN A 1 276 ? 14.763 -5.396 -8.757 1.00 72.00 276 ASN A CA 1
ATOM 2006 C C . ASN A 1 276 ? 14.233 -4.735 -7.477 1.00 72.00 276 ASN A C 1
ATOM 2008 O O . ASN A 1 276 ? 13.248 -5.224 -6.924 1.00 72.00 276 ASN A O 1
ATOM 2012 N N . SER A 1 277 ? 14.864 -3.659 -6.997 1.00 71.31 277 SER A N 1
ATOM 2013 C CA . SER A 1 277 ? 14.528 -3.015 -5.718 1.00 71.31 277 SER A CA 1
ATOM 2014 C C . SER A 1 277 ? 13.247 -2.178 -5.765 1.00 71.31 277 SER A C 1
ATOM 2016 O O . SER A 1 277 ? 12.667 -1.868 -4.731 1.00 71.31 277 SER A O 1
ATOM 2018 N N . VAL A 1 278 ? 12.754 -1.857 -6.962 1.00 70.31 278 VAL A N 1
ATOM 2019 C CA . VAL A 1 278 ? 11.589 -0.981 -7.185 1.00 70.31 278 VAL A CA 1
ATOM 2020 C C . VAL A 1 278 ? 10.228 -1.670 -7.002 1.00 70.31 278 VAL A C 1
ATOM 2022 O O . VAL A 1 278 ? 9.195 -1.137 -7.416 1.00 70.31 278 VAL A O 1
ATOM 2025 N N . ARG A 1 279 ? 10.214 -2.861 -6.394 1.00 68.62 279 ARG A N 1
ATOM 2026 C CA . ARG A 1 279 ? 9.015 -3.678 -6.183 1.00 68.62 279 ARG A CA 1
ATOM 2027 C C . ARG A 1 279 ? 8.291 -3.291 -4.897 1.00 68.62 279 ARG A C 1
ATOM 2029 O O . ARG A 1 279 ? 8.939 -3.158 -3.862 1.00 68.62 279 ARG A O 1
ATOM 2036 N N . PRO A 1 280 ? 6.950 -3.255 -4.902 1.00 55.84 280 PRO A N 1
ATOM 2037 C CA . PRO A 1 280 ? 6.177 -3.517 -3.698 1.00 55.84 280 PRO A CA 1
ATOM 2038 C C . PRO A 1 280 ? 6.335 -5.011 -3.367 1.00 55.84 280 PRO A C 1
ATOM 2040 O O . PRO A 1 280 ? 5.555 -5.851 -3.817 1.00 55.84 280 PRO A O 1
ATOM 2043 N N . SER A 1 281 ? 7.423 -5.363 -2.680 1.00 55.06 281 SER A N 1
ATOM 2044 C CA . SER A 1 281 ? 7.619 -6.698 -2.111 1.00 55.06 281 SER A CA 1
ATOM 2045 C C . SER A 1 281 ? 7.093 -6.753 -0.676 1.00 55.06 281 SER A C 1
ATOM 2047 O O . SER A 1 281 ? 6.830 -5.713 -0.076 1.00 55.06 281 SER A O 1
ATOM 2049 N N . TYR A 1 282 ? 6.938 -7.981 -0.173 1.00 48.78 282 TYR A N 1
ATOM 2050 C CA . TYR A 1 282 ? 6.650 -8.323 1.227 1.00 48.78 282 TYR A CA 1
ATOM 2051 C C . TYR A 1 282 ? 7.391 -7.461 2.254 1.00 48.78 282 TYR A C 1
ATOM 2053 O O . TYR A 1 282 ? 8.584 -7.164 2.009 1.00 48.78 282 TYR A O 1
#

pLDDT: mean 86.99, std 12.88, range [45.53, 98.31]